Protein AF-A0A1G0LXA1-F1 (afdb_monomer_lite)

Secondary structure (DSSP, 8-state):
--HHHHHHHHHHHHHHHHHHHHHHHHHHHHHHHHHHHHHTTTTTTS-HHHHHHHHHHHHHHHHHHHHHHHHHHHHHHHHHHHHHHHHHHHHHHHHHHHHHHHHHHHHHHHTSS-HHHHHHHHHHHHHHHHHHHHHHHHHHHHHHHHHHHHHHHH----GGGG--S-----------------------PPPPPPPPPPPPPPPP-PPPPPPPP-----------------PPPPPPPPPPPPP-HHHHHHHTT------------------------------------PPPPPP----------TT----EE-TTT--EE-TT-SB-TTT--B----

Radius of gyration: 40.66 Å; chains: 1; bounding box: 94×114×104 Å

pLDDT: mean 72.81, std 23.08, range [33.56, 98.81]

Foldseek 3Di:
DDPVVVVVVVVVVLVVLLVVLVVLLVVLVVLVVVLVCLVVCVQPPHDPVVSVVVNVVSVVVNVVSLVVNVVSLVVLVVQLVVLVVQLVVLVVVLVVLVVVLVVLVVCVVVPVDDPVVSVVSNVVSVVSSVVSVVVNVVSVVSNVSSVVSNCSSPDDPDPCVPPDDDDPDDDDDDDDDDDDDDDDDDDDDDDDDDDDDDDDDDDDDDDDDDDDDDDDDDDDDDDDDDDDDDDDDDDDDDDDDDDDPVVVVVVVPPPDDDDDDDDDDDDDDDDDDDDDDDDDDDDDDDDDDDDDDDDDDDDPPPPDDDDDPQDQADPPPRDGHRPPDQADPPPRHGRDDD

Sequence (338 aa):
MSRRQREEEAGRKSRASGSNVEKMIEQRRLIEEWLAKLAAGGSEGMPPHVIERVRNDYTARLTQVTRELGEHADGVRQGLDAAHARHAALEKEQQARKDELAELRLRRQVGELDEGRFKDQQQKLRTTVEELGKDLASALRDIDRLEEILDNMDREPDPAAREDKGEKRVEPKAEKPKEPEPAKAKVEAPPPPPPPPPAPPAPPAAEQPAAPPAPAAVAPPEQPAKAPDEPKPRPAEPPAADQDELSFLRSVTSGAEKAPPKPPTGKPDAPPAAPPAEGGEKPFYVLEQMPEKPKDRPSLIQKAPAEGERTLTCGECGAKNLPTEWYCEKCGAELTNF

Structure (mmCIF, N/CA/C/O backbone):
data_AF-A0A1G0LXA1-F1
#
_entry.id   AF-A0A1G0LXA1-F1
#
loop_
_atom_site.group_PDB
_atom_site.id
_atom_site.type_symbol
_atom_site.label_atom_id
_atom_site.label_alt_id
_atom_site.label_comp_id
_atom_site.label_asym_id
_atom_site.label_entity_id
_atom_site.label_seq_id
_atom_site.pdbx_PDB_ins_code
_atom_site.Cartn_x
_atom_site.Cartn_y
_atom_site.Cartn_z
_atom_site.occupancy
_atom_site.B_iso_or_equiv
_atom_site.auth_seq_id
_atom_site.auth_comp_id
_atom_site.auth_asym_id
_atom_site.auth_atom_id
_atom_site.pdbx_PDB_model_num
ATOM 1 N N . MET A 1 1 ? 7.924 18.226 14.190 1.00 59.31 1 MET A N 1
ATOM 2 C CA . MET A 1 1 ? 6.934 17.534 13.338 1.00 59.31 1 MET A CA 1
ATOM 3 C C . MET A 1 1 ? 6.226 16.474 14.158 1.00 59.31 1 MET A C 1
ATOM 5 O O . MET A 1 1 ? 6.899 15.744 14.877 1.00 59.31 1 MET A O 1
ATOM 9 N N . SER A 1 2 ? 4.899 16.413 14.069 1.00 80.00 2 SER A N 1
ATOM 10 C CA . SER A 1 2 ? 4.081 15.353 14.671 1.00 80.00 2 SER A CA 1
ATOM 11 C C . SER A 1 2 ? 4.242 14.028 13.912 1.00 80.00 2 SER A C 1
ATOM 13 O O . SER A 1 2 ? 4.649 14.025 12.750 1.00 80.00 2 SER A O 1
ATOM 15 N N . ARG A 1 3 ? 3.890 12.902 14.546 1.00 68.81 3 ARG A N 1
ATOM 16 C CA . ARG A 1 3 ? 3.927 11.564 13.930 1.00 68.81 3 ARG A CA 1
ATOM 17 C C . ARG A 1 3 ? 3.105 11.510 12.632 1.00 68.81 3 ARG A C 1
ATOM 19 O O . ARG A 1 3 ? 3.658 11.133 11.604 1.00 68.81 3 ARG A O 1
ATOM 26 N N . ARG A 1 4 ? 1.872 12.041 12.652 1.00 69.69 4 ARG A N 1
ATOM 27 C CA . ARG A 1 4 ? 1.017 12.177 11.454 1.00 69.69 4 ARG A CA 1
ATOM 28 C C . ARG A 1 4 ? 1.687 12.955 10.318 1.00 69.69 4 ARG A C 1
ATOM 30 O O . ARG A 1 4 ? 1.605 12.534 9.178 1.00 69.69 4 ARG A O 1
ATOM 37 N N . GLN A 1 5 ? 2.411 14.039 10.618 1.00 69.50 5 GLN A N 1
ATOM 38 C CA . GLN A 1 5 ? 3.095 14.831 9.583 1.00 69.50 5 GLN A CA 1
ATOM 39 C C . GLN A 1 5 ? 4.205 14.029 8.887 1.00 69.50 5 GLN A C 1
ATOM 41 O O . GLN A 1 5 ? 4.387 14.155 7.682 1.00 69.50 5 GLN A O 1
ATOM 46 N N . ARG A 1 6 ? 4.926 13.169 9.624 1.00 72.00 6 ARG A N 1
ATOM 47 C CA . ARG A 1 6 ? 5.929 12.268 9.029 1.00 72.00 6 ARG A CA 1
ATOM 48 C C . ARG A 1 6 ? 5.282 11.187 8.161 1.00 72.00 6 ARG A C 1
ATOM 50 O O . ARG A 1 6 ? 5.808 10.882 7.097 1.00 72.00 6 ARG A O 1
ATOM 57 N N . GLU A 1 7 ? 4.151 10.638 8.599 1.00 72.06 7 GLU A N 1
ATOM 58 C CA . GLU A 1 7 ? 3.370 9.643 7.849 1.00 72.06 7 GLU A CA 1
ATOM 59 C C . GLU A 1 7 ? 2.777 10.258 6.557 1.00 72.06 7 GLU A C 1
ATOM 61 O O . GLU A 1 7 ? 2.885 9.668 5.483 1.00 72.06 7 GLU A O 1
ATOM 66 N N . GLU A 1 8 ? 2.262 11.491 6.614 1.00 75.25 8 GLU A N 1
ATOM 67 C CA . GLU A 1 8 ? 1.775 12.256 5.454 1.00 75.25 8 GLU A CA 1
ATOM 68 C C . GLU A 1 8 ? 2.895 12.620 4.461 1.00 75.25 8 GLU A C 1
ATOM 70 O O . GLU A 1 8 ? 2.726 12.462 3.248 1.00 75.25 8 GLU A O 1
ATOM 75 N N . GLU A 1 9 ? 4.057 13.075 4.945 1.00 72.88 9 GLU A N 1
ATOM 76 C CA . GLU A 1 9 ? 5.221 13.358 4.094 1.00 72.88 9 GLU A CA 1
ATOM 77 C C . GLU A 1 9 ? 5.778 12.091 3.434 1.00 72.88 9 GLU A C 1
ATOM 79 O O . GLU A 1 9 ? 6.110 12.121 2.245 1.00 72.88 9 GLU A O 1
ATOM 84 N N . ALA A 1 10 ? 5.842 10.972 4.163 1.00 70.44 10 ALA A N 1
ATOM 85 C CA . ALA A 1 10 ? 6.223 9.675 3.609 1.00 70.44 10 ALA A CA 1
ATOM 86 C C . ALA A 1 10 ? 5.233 9.226 2.519 1.00 70.44 10 ALA A C 1
ATOM 88 O O . ALA A 1 10 ? 5.652 8.889 1.412 1.00 70.44 10 ALA A O 1
ATOM 89 N N . GLY A 1 11 ? 3.924 9.331 2.773 1.00 73.62 11 GLY A N 1
ATOM 90 C CA . GLY A 1 11 ? 2.877 9.021 1.794 1.00 73.62 11 GLY A CA 1
ATOM 91 C C . GLY A 1 11 ? 2.849 9.957 0.575 1.00 73.62 11 GLY A C 1
ATOM 92 O O . GLY A 1 11 ? 2.379 9.564 -0.496 1.00 73.62 11 GLY A O 1
ATOM 93 N N . ARG A 1 12 ? 3.358 11.193 0.687 1.00 76.00 12 ARG A N 1
ATOM 94 C CA . ARG A 1 12 ? 3.571 12.088 -0.467 1.00 76.00 12 ARG A CA 1
ATOM 95 C C . ARG A 1 12 ? 4.818 11.693 -1.265 1.00 76.00 12 ARG A C 1
ATOM 97 O O . ARG A 1 12 ? 4.747 11.673 -2.491 1.00 76.00 12 ARG A O 1
ATOM 104 N N . LYS A 1 13 ? 5.929 11.362 -0.597 1.00 76.62 13 LYS A N 1
ATOM 105 C CA . LYS A 1 13 ? 7.171 10.901 -1.249 1.00 76.62 13 LYS A CA 1
ATOM 106 C C . LYS A 1 13 ? 6.961 9.578 -1.988 1.00 76.62 13 LYS A C 1
ATOM 108 O O . LYS A 1 13 ? 7.310 9.500 -3.157 1.00 76.62 13 LYS A O 1
ATOM 113 N N . SER A 1 14 ? 6.296 8.607 -1.358 1.00 76.62 14 SER A N 1
ATOM 114 C CA . SER A 1 14 ? 5.902 7.338 -1.989 1.00 76.62 14 SER A CA 1
ATOM 115 C C . SER A 1 14 ? 5.077 7.567 -3.265 1.00 76.62 14 SER A C 1
ATOM 117 O O . SER A 1 14 ? 5.447 7.085 -4.333 1.00 76.62 14 SER A O 1
ATOM 119 N N . ARG A 1 15 ? 4.036 8.414 -3.213 1.00 78.88 15 ARG A N 1
ATOM 120 C CA . ARG A 1 15 ? 3.230 8.753 -4.403 1.00 78.88 15 ARG A CA 1
ATOM 121 C C . ARG A 1 15 ? 4.021 9.439 -5.520 1.00 78.88 15 ARG A C 1
ATOM 123 O O . ARG A 1 15 ? 3.752 9.171 -6.689 1.00 78.88 15 ARG A O 1
ATOM 130 N N . ALA A 1 16 ? 4.974 10.308 -5.183 1.00 79.69 16 ALA A N 1
ATOM 131 C CA . ALA A 1 16 ? 5.856 10.923 -6.173 1.00 79.69 16 ALA A CA 1
ATOM 132 C C . ALA A 1 16 ? 6.766 9.876 -6.840 1.00 79.69 16 ALA A C 1
ATOM 134 O O . ALA A 1 16 ? 6.868 9.869 -8.067 1.00 79.69 16 ALA A O 1
ATOM 135 N N . SER A 1 17 ? 7.348 8.962 -6.055 1.00 82.31 17 SER A N 1
ATOM 136 C CA . SER A 1 17 ? 8.161 7.849 -6.558 1.00 82.31 17 SER A CA 1
ATOM 137 C C . SER A 1 17 ? 7.358 6.910 -7.461 1.00 82.31 17 SER A C 1
ATOM 139 O O 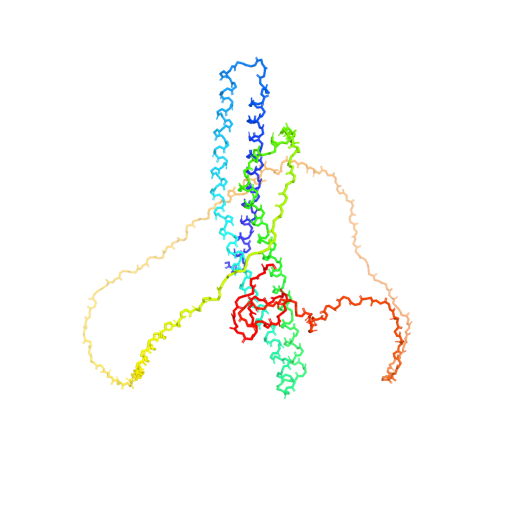. SER A 1 17 ? 7.815 6.611 -8.558 1.00 82.31 17 SER A O 1
ATOM 141 N N . GLY A 1 18 ? 6.130 6.537 -7.077 1.00 84.38 18 GLY A N 1
ATOM 142 C CA . GLY A 1 18 ? 5.220 5.759 -7.932 1.00 84.38 18 GLY A CA 1
ATOM 143 C C . GLY A 1 18 ? 4.986 6.428 -9.292 1.00 84.38 18 GLY A C 1
ATOM 144 O O . GLY A 1 18 ? 5.180 5.803 -10.327 1.00 84.38 18 GLY A O 1
ATOM 145 N N . SER A 1 19 ? 4.741 7.745 -9.312 1.00 86.75 19 SER A N 1
ATOM 146 C CA . SER A 1 19 ? 4.589 8.507 -10.566 1.00 86.75 19 SER A CA 1
ATOM 147 C C . SER A 1 19 ? 5.869 8.622 -11.415 1.00 86.75 19 SER A C 1
ATOM 149 O O . SER A 1 19 ? 5.814 9.079 -12.559 1.00 86.75 19 SER A O 1
ATOM 151 N N . ASN A 1 20 ? 7.037 8.290 -10.852 1.00 91.44 20 ASN A N 1
ATOM 152 C CA . ASN A 1 20 ? 8.298 8.189 -11.587 1.00 91.44 20 ASN A CA 1
ATOM 153 C C . ASN A 1 20 ? 8.455 6.792 -12.197 1.00 91.44 20 ASN A C 1
ATOM 155 O O . ASN A 1 20 ? 8.757 6.672 -13.380 1.00 91.44 20 ASN A O 1
ATOM 159 N N . VAL A 1 21 ? 8.156 5.756 -11.409 1.00 92.62 21 VAL A N 1
ATOM 160 C CA . VAL A 1 21 ? 8.120 4.353 -11.844 1.00 92.62 21 VAL A CA 1
ATOM 161 C C . VAL A 1 21 ? 7.140 4.160 -13.002 1.00 92.62 21 VAL A C 1
ATOM 163 O O . VAL A 1 21 ? 7.534 3.646 -14.042 1.00 92.62 21 VAL A O 1
ATOM 166 N N . GLU A 1 22 ? 5.914 4.678 -12.887 1.00 91.38 22 GLU A N 1
ATOM 167 C CA . GLU A 1 22 ? 4.893 4.666 -13.951 1.00 91.38 22 GLU A CA 1
ATOM 168 C C . GLU A 1 22 ? 5.428 5.240 -15.283 1.00 91.38 22 GLU A C 1
ATOM 170 O O . GLU A 1 22 ? 5.172 4.693 -16.356 1.00 91.38 22 GLU A O 1
ATOM 175 N N . LYS A 1 23 ? 6.237 6.311 -15.236 1.00 94.38 23 LYS A N 1
ATOM 176 C CA . LYS A 1 23 ? 6.867 6.897 -16.436 1.00 94.38 23 LYS A CA 1
ATOM 177 C C . LYS A 1 23 ? 7.997 6.032 -16.981 1.00 94.38 23 LYS A C 1
ATOM 179 O O . LYS A 1 23 ? 8.119 5.911 -18.196 1.00 94.38 23 LYS A O 1
ATOM 184 N N . MET A 1 24 ? 8.815 5.448 -16.108 1.00 94.50 24 MET A N 1
ATOM 185 C CA . MET A 1 24 ? 9.904 4.556 -16.509 1.00 94.50 24 MET A CA 1
ATOM 186 C C . MET A 1 24 ? 9.378 3.264 -17.154 1.00 94.50 24 MET A C 1
ATOM 188 O O . MET A 1 24 ? 9.974 2.794 -18.120 1.00 94.50 24 MET A O 1
ATOM 192 N N . ILE A 1 25 ? 8.234 2.739 -16.699 1.00 94.12 25 ILE A N 1
ATOM 193 C CA . ILE A 1 25 ? 7.536 1.605 -17.332 1.00 94.12 25 ILE A CA 1
ATOM 194 C C . ILE A 1 25 ? 7.115 1.966 -18.767 1.00 94.12 25 ILE A C 1
ATOM 196 O O . ILE A 1 25 ? 7.420 1.228 -19.704 1.00 94.12 25 ILE A O 1
ATOM 200 N N . GLU A 1 26 ? 6.497 3.132 -18.984 1.00 94.81 26 GLU A N 1
ATOM 201 C CA . GLU A 1 26 ? 6.135 3.571 -20.342 1.00 94.81 26 GLU A CA 1
ATOM 202 C C . GLU A 1 26 ? 7.377 3.853 -21.211 1.00 94.81 26 GLU A C 1
ATOM 204 O O . GLU A 1 26 ? 7.401 3.507 -22.392 1.00 94.81 26 GLU A O 1
ATOM 209 N N . GLN A 1 27 ? 8.452 4.412 -20.641 1.00 95.81 27 GLN A N 1
ATOM 210 C CA . GLN A 1 27 ? 9.725 4.581 -21.354 1.00 95.81 27 GLN A CA 1
ATOM 211 C C . GLN A 1 27 ? 10.333 3.239 -21.781 1.00 95.81 27 GLN A C 1
ATOM 213 O O . GLN A 1 27 ? 10.773 3.121 -22.925 1.00 95.81 27 GLN A O 1
ATOM 218 N N . ARG A 1 28 ? 10.320 2.224 -20.905 1.00 96.19 28 ARG A N 1
ATOM 219 C CA . ARG A 1 28 ? 10.725 0.848 -21.229 1.00 96.19 28 ARG A CA 1
ATOM 220 C C . ARG A 1 28 ? 9.912 0.322 -22.415 1.00 96.19 28 ARG A C 1
ATOM 222 O O . ARG A 1 28 ? 10.505 -0.051 -23.427 1.00 96.19 28 ARG A O 1
ATOM 229 N N . ARG A 1 29 ? 8.577 0.396 -22.333 1.00 95.62 29 ARG A N 1
ATOM 230 C CA . ARG A 1 29 ? 7.645 -0.064 -23.379 1.00 95.62 29 ARG A CA 1
ATOM 231 C C . ARG A 1 29 ? 7.917 0.592 -24.739 1.00 95.62 29 ARG A C 1
ATOM 233 O O . ARG A 1 29 ? 7.959 -0.093 -25.758 1.00 95.62 29 ARG A O 1
ATOM 240 N N . LEU A 1 30 ? 8.145 1.907 -24.763 1.00 97.06 30 LEU A N 1
ATOM 241 C CA . LEU A 1 30 ? 8.447 2.654 -25.991 1.00 97.06 30 LEU A CA 1
ATOM 242 C C . LEU A 1 30 ? 9.802 2.266 -26.604 1.00 97.06 30 LEU A C 1
ATOM 244 O O . LEU A 1 30 ? 9.906 2.136 -27.825 1.00 97.06 30 LEU A O 1
ATOM 248 N N . ILE A 1 31 ? 10.837 2.054 -25.783 1.00 96.50 31 ILE A N 1
ATOM 249 C CA . ILE A 1 31 ? 12.160 1.630 -26.267 1.00 96.50 31 ILE A CA 1
ATOM 250 C C . ILE A 1 31 ? 12.101 0.194 -26.814 1.00 96.50 31 ILE A C 1
ATOM 252 O O . ILE A 1 31 ? 12.652 -0.072 -27.884 1.00 96.50 31 ILE A O 1
ATOM 256 N N . GLU A 1 32 ? 11.397 -0.714 -26.133 1.00 95.62 32 GLU A N 1
ATOM 257 C CA . GLU A 1 32 ? 11.137 -2.079 -26.610 1.00 95.62 32 GLU A CA 1
ATOM 258 C C . GLU A 1 32 ? 10.373 -2.071 -27.950 1.00 95.62 32 GLU A C 1
ATOM 260 O O . GLU A 1 32 ? 10.750 -2.788 -28.881 1.00 95.62 32 GLU A O 1
ATOM 265 N N . GLU A 1 33 ? 9.372 -1.197 -28.115 1.00 95.88 33 GLU A N 1
ATOM 266 C CA . GLU A 1 33 ? 8.639 -1.023 -29.378 1.00 95.88 33 GLU A CA 1
ATOM 267 C C . GLU A 1 33 ? 9.543 -0.513 -30.520 1.00 95.88 33 GLU A C 1
ATOM 269 O O . GLU A 1 33 ? 9.465 -1.005 -31.651 1.00 95.88 33 GLU A O 1
ATOM 274 N N . TRP A 1 34 ? 10.436 0.447 -30.249 1.00 95.50 34 TRP A N 1
ATOM 275 C CA . TRP A 1 34 ? 11.404 0.937 -31.239 1.00 95.50 34 TRP A CA 1
ATOM 276 C C . TRP A 1 34 ? 12.421 -0.140 -31.636 1.00 95.50 34 TRP A C 1
ATOM 278 O O . TRP A 1 34 ? 12.703 -0.304 -32.826 1.00 95.50 34 TRP A O 1
ATOM 288 N N . LEU A 1 35 ? 12.917 -0.926 -30.678 1.00 95.44 35 LEU A N 1
ATOM 289 C CA . LEU A 1 35 ? 13.788 -2.074 -30.946 1.00 95.44 35 LEU A CA 1
ATOM 290 C C . LEU A 1 35 ? 13.071 -3.148 -31.779 1.00 95.44 35 LEU A C 1
ATOM 292 O O . LEU A 1 35 ? 13.651 -3.663 -32.738 1.00 95.44 35 LEU A O 1
ATOM 296 N N . ALA A 1 36 ? 11.801 -3.438 -31.484 1.00 94.44 36 ALA A N 1
ATOM 297 C CA . ALA A 1 36 ? 10.986 -4.370 -32.260 1.00 94.44 36 ALA A CA 1
ATOM 298 C C . ALA A 1 36 ? 10.757 -3.885 -33.704 1.00 94.44 36 ALA A C 1
ATOM 300 O O . ALA A 1 36 ? 10.861 -4.680 -34.639 1.00 94.44 36 ALA A O 1
ATOM 301 N N . LYS A 1 37 ? 10.510 -2.582 -33.909 1.00 93.44 37 LYS A N 1
ATOM 302 C CA . LYS A 1 37 ? 10.384 -1.962 -35.243 1.00 93.44 37 LYS A CA 1
ATOM 303 C C . LYS A 1 37 ? 11.678 -2.041 -36.055 1.00 93.44 37 LYS A C 1
ATOM 305 O O . LYS A 1 37 ? 11.627 -2.376 -37.238 1.00 93.44 37 LYS A O 1
ATOM 310 N N . LEU A 1 38 ? 12.830 -1.793 -35.427 1.00 92.94 38 LEU A N 1
ATOM 311 C CA . LEU A 1 38 ? 14.143 -1.956 -36.064 1.00 92.94 38 LEU A CA 1
ATOM 312 C C . LEU A 1 38 ? 14.414 -3.423 -36.439 1.00 92.94 38 LEU A C 1
ATOM 314 O O . LEU A 1 38 ? 14.914 -3.695 -37.527 1.00 92.94 38 LEU A O 1
ATOM 318 N N . ALA A 1 39 ? 14.044 -4.374 -35.576 1.00 89.12 39 ALA A N 1
ATOM 319 C CA . ALA A 1 39 ? 14.194 -5.805 -35.848 1.00 89.12 39 ALA A CA 1
ATOM 320 C C . ALA A 1 39 ? 13.250 -6.321 -36.953 1.00 89.12 39 ALA A C 1
ATOM 322 O O . ALA A 1 39 ? 13.619 -7.226 -37.696 1.00 89.12 39 ALA A O 1
ATOM 323 N N . ALA A 1 40 ? 12.055 -5.739 -37.090 1.00 91.00 40 ALA A N 1
ATOM 324 C CA . ALA A 1 40 ? 11.048 -6.120 -38.085 1.00 91.00 40 ALA A CA 1
ATOM 325 C C . ALA A 1 40 ? 11.295 -5.548 -39.500 1.00 91.00 40 ALA A C 1
ATOM 327 O O . ALA A 1 40 ? 10.415 -5.637 -40.353 1.00 91.00 40 ALA A O 1
ATOM 328 N N . GLY A 1 41 ? 12.462 -4.947 -39.759 1.00 82.50 41 GLY A N 1
ATOM 329 C CA . GLY A 1 41 ? 12.805 -4.386 -41.070 1.00 82.50 41 GLY A CA 1
ATOM 330 C C . GLY A 1 41 ? 12.370 -2.933 -41.289 1.00 82.50 41 GLY A C 1
ATOM 331 O O . GLY A 1 41 ? 12.504 -2.432 -42.401 1.00 82.50 41 GLY A O 1
ATOM 332 N N . GLY A 1 42 ? 11.938 -2.208 -40.247 1.00 77.06 42 GLY A N 1
ATOM 333 C CA . GLY A 1 42 ? 11.570 -0.780 -40.304 1.00 77.06 42 GLY A CA 1
ATOM 334 C C . GLY A 1 42 ? 12.721 0.198 -40.611 1.00 77.06 42 GLY A C 1
ATOM 335 O O . GLY A 1 42 ? 12.622 1.384 -40.310 1.00 77.06 42 GLY A O 1
ATOM 336 N N . SER A 1 43 ? 13.821 -0.300 -41.173 1.00 79.75 43 SER A N 1
ATOM 337 C CA . SER A 1 43 ? 15.043 0.418 -41.541 1.00 79.75 43 SER A CA 1
ATOM 338 C C . SER A 1 43 ? 15.510 0.083 -42.968 1.00 79.75 43 SER A C 1
ATOM 340 O O . SER A 1 43 ? 16.695 0.203 -43.286 1.00 79.75 43 SER A O 1
ATOM 342 N N . GLU A 1 44 ? 14.593 -0.389 -43.817 1.00 81.62 44 GLU A N 1
ATOM 343 C CA . GLU A 1 44 ? 14.841 -0.715 -45.222 1.00 81.62 44 GLU A CA 1
ATOM 344 C C . GLU A 1 44 ? 15.479 0.470 -45.977 1.00 81.62 44 GLU A C 1
ATOM 346 O O . GLU A 1 44 ? 15.054 1.618 -45.854 1.00 81.62 44 GLU A O 1
ATOM 351 N N . GLY A 1 45 ? 16.553 0.197 -46.725 1.00 85.06 45 GLY A N 1
ATOM 352 C CA . GLY A 1 45 ? 17.339 1.209 -47.442 1.00 85.06 45 GLY A CA 1
ATOM 353 C C . GLY A 1 45 ? 18.431 1.926 -46.629 1.00 85.06 45 GLY A C 1
ATOM 354 O O . GLY A 1 45 ? 19.234 2.646 -47.224 1.00 85.06 45 GLY A O 1
ATOM 355 N N . MET A 1 46 ? 18.526 1.726 -45.307 1.00 91.62 46 MET A N 1
ATOM 356 C CA . MET A 1 46 ? 19.552 2.372 -44.471 1.00 91.62 46 MET A CA 1
ATOM 357 C C . MET A 1 46 ? 20.839 1.520 -44.346 1.00 91.62 46 MET A C 1
ATOM 359 O O . MET A 1 46 ? 20.750 0.293 -44.278 1.00 91.62 46 MET A O 1
ATOM 363 N N . PRO A 1 47 ? 22.056 2.110 -44.275 1.00 93.94 47 PRO A N 1
ATOM 364 C CA . PRO A 1 47 ? 23.289 1.335 -44.121 1.00 93.94 47 PRO A CA 1
ATOM 365 C C . PRO A 1 47 ? 23.335 0.524 -42.809 1.00 93.94 47 PRO A C 1
ATOM 367 O O . PRO A 1 47 ? 23.019 1.071 -41.747 1.00 93.94 47 PRO A O 1
ATOM 370 N N . PRO A 1 48 ? 23.813 -0.738 -42.831 1.00 90.81 48 PRO A N 1
ATOM 371 C CA . PRO A 1 48 ? 23.711 -1.658 -41.691 1.00 90.81 48 PRO A CA 1
ATOM 372 C C . PRO A 1 48 ? 24.405 -1.139 -40.425 1.00 90.81 48 PRO A C 1
ATOM 374 O O . PRO A 1 48 ? 23.839 -1.214 -39.339 1.00 90.81 48 PRO A O 1
ATOM 377 N N . HIS A 1 49 ? 25.574 -0.509 -40.567 1.00 93.62 49 HIS A N 1
ATOM 378 C CA . HIS A 1 49 ? 26.330 0.056 -39.444 1.00 93.62 49 HIS A CA 1
ATOM 379 C C . HIS A 1 49 ? 25.616 1.227 -38.733 1.00 93.62 49 HIS A C 1
ATOM 381 O O . HIS A 1 49 ? 25.949 1.554 -37.594 1.00 93.62 49 HIS A O 1
ATOM 387 N N . VAL A 1 50 ? 24.659 1.894 -39.394 1.00 95.50 50 VAL A N 1
ATOM 388 C CA . VAL A 1 50 ? 23.838 2.946 -38.769 1.00 95.50 50 VAL A CA 1
ATOM 389 C C . VAL A 1 50 ? 22.709 2.310 -37.966 1.00 95.50 50 VAL A C 1
ATOM 391 O O . VAL A 1 50 ? 22.492 2.694 -36.819 1.00 95.50 50 VAL A O 1
ATOM 394 N N . ILE A 1 51 ? 22.046 1.300 -38.538 1.00 94.44 51 ILE A N 1
ATOM 395 C CA . ILE A 1 51 ? 20.987 0.523 -37.877 1.00 94.44 51 ILE A CA 1
ATOM 396 C C . ILE A 1 51 ? 21.535 -0.122 -36.598 1.00 94.44 51 ILE A C 1
ATOM 398 O O . ILE A 1 51 ? 20.939 0.008 -35.533 1.00 94.44 51 ILE A O 1
ATOM 402 N N . GLU A 1 52 ? 22.708 -0.752 -36.687 1.00 95.00 52 GLU A N 1
ATOM 403 C CA . GLU A 1 52 ? 23.401 -1.369 -35.555 1.00 95.00 52 GLU A CA 1
ATOM 404 C C . GLU A 1 52 ? 23.740 -0.351 -34.457 1.00 95.00 52 GLU A C 1
ATOM 406 O O . GLU A 1 52 ? 23.457 -0.589 -33.284 1.00 95.00 52 GLU A O 1
ATOM 411 N N . ARG A 1 53 ? 24.262 0.830 -34.819 1.00 96.81 53 ARG A N 1
ATOM 412 C CA . ARG A 1 53 ? 24.557 1.900 -33.852 1.00 96.81 53 ARG A CA 1
ATOM 413 C C . ARG A 1 53 ? 23.305 2.375 -33.112 1.00 96.81 53 ARG A C 1
ATOM 415 O O . ARG A 1 53 ? 23.351 2.532 -31.896 1.00 96.81 53 ARG A O 1
ATOM 422 N N . VAL A 1 54 ? 22.204 2.592 -33.831 1.00 96.75 54 VAL A N 1
ATOM 423 C CA . VAL A 1 54 ? 20.924 3.034 -33.250 1.00 96.75 54 VAL A CA 1
ATOM 424 C C . VAL A 1 54 ? 20.313 1.938 -32.370 1.00 96.75 54 VAL A C 1
ATOM 426 O O . VAL A 1 54 ? 19.856 2.220 -31.265 1.00 96.75 54 VAL A O 1
ATOM 429 N N . ARG A 1 55 ? 20.378 0.670 -32.800 1.00 95.88 55 ARG A N 1
ATOM 430 C CA . ARG A 1 55 ? 19.977 -0.485 -31.984 1.00 95.88 55 ARG A CA 1
ATOM 431 C C . ARG A 1 55 ? 20.778 -0.556 -30.682 1.00 95.88 55 ARG A C 1
ATOM 433 O O . ARG A 1 55 ? 20.184 -0.765 -29.627 1.00 95.88 55 ARG A O 1
ATOM 440 N N . ASN A 1 56 ? 22.094 -0.368 -30.742 1.00 97.56 56 ASN A N 1
ATOM 441 C CA . ASN A 1 56 ? 22.962 -0.413 -29.565 1.00 97.56 56 ASN A CA 1
ATOM 442 C C . ASN A 1 56 ? 22.671 0.742 -28.590 1.00 97.56 56 ASN A C 1
ATOM 444 O O . ASN A 1 56 ? 22.608 0.503 -27.388 1.00 97.56 56 ASN A O 1
ATOM 448 N N . ASP A 1 57 ? 22.411 1.957 -29.087 1.00 98.12 57 ASP A N 1
ATOM 449 C CA . ASP A 1 57 ? 21.974 3.101 -28.267 1.00 98.12 57 ASP A CA 1
ATOM 450 C C . ASP A 1 57 ? 20.642 2.816 -27.551 1.00 98.12 57 ASP A C 1
ATOM 452 O O . ASP A 1 57 ? 20.566 2.907 -26.326 1.00 98.12 57 ASP A O 1
ATOM 456 N N . TYR A 1 58 ? 19.608 2.368 -28.272 1.00 97.75 58 TYR A N 1
ATOM 457 C CA . TYR A 1 58 ? 18.336 1.990 -27.643 1.00 97.75 58 TYR A CA 1
ATOM 458 C C . TYR A 1 58 ? 18.474 0.815 -26.666 1.00 97.75 58 TYR A C 1
ATOM 460 O O . TYR A 1 58 ? 17.833 0.823 -25.619 1.00 97.75 58 TYR A O 1
ATOM 468 N N . THR A 1 59 ? 19.339 -0.160 -26.953 1.00 97.56 59 THR A N 1
ATOM 469 C CA . THR A 1 59 ? 19.595 -1.294 -26.049 1.00 97.56 59 THR A CA 1
ATOM 470 C C . THR A 1 59 ? 20.278 -0.823 -24.762 1.00 97.56 59 THR A C 1
ATOM 472 O O . THR A 1 59 ? 19.854 -1.209 -23.678 1.00 97.56 59 THR A O 1
ATOM 475 N N . ALA A 1 60 ? 21.265 0.076 -24.852 1.00 98.06 60 ALA A N 1
ATOM 476 C CA . ALA A 1 60 ? 21.917 0.672 -23.685 1.00 98.06 60 ALA A CA 1
ATOM 477 C C . ALA A 1 60 ? 20.938 1.495 -22.826 1.00 98.06 60 ALA A C 1
ATOM 479 O O . ALA A 1 60 ? 20.938 1.368 -21.600 1.00 98.06 60 ALA A O 1
ATOM 480 N N . ARG A 1 61 ? 20.060 2.290 -23.457 1.00 98.06 61 ARG A N 1
ATOM 481 C CA . ARG A 1 61 ? 18.996 3.032 -22.757 1.00 98.06 61 ARG A CA 1
ATOM 482 C C . ARG A 1 61 ? 17.989 2.101 -22.084 1.00 98.06 61 ARG A C 1
ATOM 484 O O . ARG A 1 61 ? 17.614 2.363 -20.947 1.00 98.06 61 ARG A O 1
ATOM 491 N N . LEU A 1 62 ? 17.585 1.013 -22.745 1.00 96.75 62 LEU A N 1
ATOM 492 C CA . LEU A 1 62 ? 16.712 -0.003 -22.151 1.00 96.75 62 LEU A CA 1
ATOM 493 C C . LEU A 1 62 ? 17.361 -0.608 -20.901 1.00 96.75 62 LEU A C 1
ATOM 495 O O . LEU A 1 62 ? 16.752 -0.605 -19.838 1.00 96.75 62 LEU A O 1
ATOM 499 N N . THR A 1 63 ? 18.625 -1.035 -20.994 1.00 96.31 63 THR A N 1
ATOM 500 C CA . THR A 1 63 ? 19.387 -1.559 -19.849 1.00 96.31 63 THR A CA 1
ATOM 501 C C . THR A 1 63 ? 19.472 -0.556 -18.696 1.00 96.31 63 THR A C 1
ATOM 503 O O . THR A 1 63 ? 19.343 -0.949 -17.536 1.00 96.31 63 THR A O 1
ATOM 506 N N . GLN A 1 64 ? 19.651 0.737 -18.988 1.00 97.12 64 GLN A N 1
ATOM 507 C CA . GLN A 1 64 ? 19.634 1.784 -17.967 1.00 97.12 64 GLN A CA 1
ATOM 508 C C . GLN A 1 64 ? 18.261 1.895 -17.283 1.00 97.12 64 GLN A C 1
ATOM 510 O O . GLN A 1 64 ? 18.204 1.830 -16.056 1.00 97.12 64 GLN A O 1
ATOM 515 N N . VAL A 1 65 ? 17.174 2.022 -18.053 1.00 96.38 65 VAL A N 1
ATOM 516 C CA . VAL A 1 65 ? 15.810 2.162 -17.511 1.00 96.38 65 VAL A CA 1
ATOM 517 C C . VAL A 1 65 ? 15.405 0.926 -16.706 1.00 96.38 65 VAL A C 1
ATOM 519 O O . VAL A 1 65 ? 14.863 1.068 -15.616 1.00 96.38 65 VAL A O 1
ATOM 522 N N . THR A 1 66 ? 15.724 -0.286 -17.169 1.00 93.62 66 THR A N 1
ATOM 523 C CA . THR A 1 66 ? 15.443 -1.528 -16.429 1.00 93.62 66 THR A CA 1
ATOM 524 C C . THR A 1 66 ? 16.212 -1.604 -15.104 1.00 93.62 66 THR A C 1
ATOM 526 O O . THR A 1 66 ? 15.655 -2.065 -14.110 1.00 93.62 66 THR A O 1
ATOM 529 N N . ARG A 1 67 ? 17.458 -1.109 -15.041 1.00 93.81 67 ARG A N 1
ATOM 530 C CA . ARG A 1 67 ? 18.210 -1.016 -13.775 1.00 93.81 67 ARG A CA 1
ATOM 531 C C . ARG A 1 67 ? 17.577 -0.008 -12.811 1.00 93.81 67 ARG A C 1
ATOM 533 O O . ARG A 1 67 ? 17.405 -0.326 -11.640 1.00 93.81 67 ARG A O 1
ATOM 540 N N . GLU A 1 68 ? 17.212 1.176 -13.298 1.00 93.88 68 GLU A N 1
ATOM 541 C CA . GLU A 1 68 ? 16.568 2.224 -12.487 1.00 93.88 68 GLU A CA 1
ATOM 542 C C . GLU A 1 68 ? 15.173 1.788 -11.994 1.00 93.88 68 GLU A C 1
ATOM 544 O O . GLU A 1 68 ? 14.812 2.044 -10.845 1.00 93.88 68 GLU A O 1
ATOM 549 N N . LEU A 1 69 ? 14.422 1.033 -12.807 1.00 93.75 69 LEU A N 1
ATOM 550 C CA . LEU A 1 69 ? 13.203 0.342 -12.376 1.00 93.75 69 LEU A CA 1
ATOM 551 C C . LEU A 1 69 ? 13.494 -0.670 -11.261 1.00 93.75 69 LEU A C 1
ATOM 553 O O . LEU A 1 69 ? 12.801 -0.649 -10.251 1.00 93.75 69 LEU A O 1
ATOM 557 N N . GLY A 1 70 ? 14.528 -1.507 -11.390 1.00 90.38 70 GLY A N 1
ATOM 558 C CA . GLY A 1 70 ? 14.925 -2.454 -10.339 1.00 90.38 70 GLY A CA 1
ATOM 559 C C . GLY A 1 70 ? 15.243 -1.772 -9.001 1.00 90.38 70 GLY A C 1
ATOM 560 O O . GLY A 1 70 ? 14.735 -2.186 -7.963 1.00 90.38 70 GLY A O 1
ATOM 561 N N . GLU A 1 71 ? 15.999 -0.670 -9.031 1.00 89.62 71 GLU A N 1
ATOM 562 C CA . GLU A 1 71 ? 16.311 0.147 -7.845 1.00 89.62 71 GLU A CA 1
ATOM 563 C C . GLU A 1 71 ? 15.049 0.751 -7.197 1.00 89.62 71 GLU A C 1
ATOM 565 O O . GLU A 1 71 ? 14.962 0.872 -5.973 1.00 89.62 71 GLU A O 1
ATOM 570 N N . HIS A 1 72 ? 14.037 1.100 -7.997 1.00 92.06 72 HIS A N 1
ATOM 571 C CA . HIS A 1 72 ? 12.745 1.544 -7.483 1.00 92.06 72 HIS A CA 1
ATOM 572 C C . HIS A 1 72 ? 11.838 0.398 -6.998 1.00 92.06 72 HIS A C 1
ATOM 574 O O . HIS A 1 72 ? 11.059 0.621 -6.068 1.00 92.06 72 HIS A O 1
ATOM 580 N N . ALA A 1 73 ? 11.940 -0.809 -7.567 1.00 91.50 73 ALA A N 1
ATOM 581 C CA . ALA A 1 73 ? 11.087 -1.956 -7.241 1.00 91.50 73 ALA A CA 1
ATOM 582 C C . ALA A 1 73 ? 11.192 -2.335 -5.762 1.00 91.50 73 ALA A C 1
ATOM 584 O O . ALA A 1 73 ? 10.179 -2.537 -5.095 1.00 91.50 73 ALA A O 1
ATOM 585 N N . ASP A 1 74 ? 12.406 -2.340 -5.212 1.00 89.88 74 ASP A N 1
ATOM 586 C CA . ASP A 1 74 ? 12.630 -2.645 -3.797 1.00 89.88 74 ASP A CA 1
ATOM 587 C C . ASP A 1 74 ? 12.026 -1.579 -2.870 1.00 89.88 74 ASP A C 1
ATOM 589 O O . ASP A 1 74 ? 11.513 -1.903 -1.798 1.00 89.88 74 ASP A O 1
ATOM 593 N N . GLY A 1 75 ? 11.995 -0.314 -3.302 1.00 90.06 75 GLY A N 1
ATOM 594 C CA . GLY A 1 75 ? 11.281 0.755 -2.601 1.00 90.06 75 GLY A CA 1
ATOM 595 C C . GLY A 1 75 ? 9.756 0.592 -2.641 1.00 90.06 75 GLY A C 1
ATOM 596 O O . GLY A 1 75 ? 9.082 0.900 -1.657 1.00 90.06 75 GLY A O 1
ATOM 597 N N . VAL A 1 76 ? 9.206 0.078 -3.747 1.00 92.06 76 VAL A N 1
ATOM 598 C CA . VAL A 1 76 ? 7.774 -0.247 -3.877 1.00 92.06 76 VAL A CA 1
ATOM 599 C C . VAL A 1 76 ? 7.415 -1.457 -3.004 1.00 92.06 76 VAL A C 1
ATOM 601 O O . VAL A 1 76 ? 6.450 -1.373 -2.246 1.00 92.06 76 VAL A O 1
ATOM 604 N N . ARG A 1 77 ? 8.232 -2.522 -3.007 1.00 93.44 77 ARG A N 1
ATOM 605 C CA . ARG A 1 77 ? 8.082 -3.710 -2.137 1.00 93.44 77 ARG A CA 1
ATOM 606 C C . ARG A 1 77 ? 8.098 -3.340 -0.650 1.00 93.44 77 ARG A C 1
ATOM 608 O O . ARG A 1 77 ? 7.176 -3.692 0.075 1.00 93.44 77 ARG A O 1
ATOM 615 N N . GLN A 1 78 ? 9.064 -2.528 -0.210 1.00 92.62 78 GLN A N 1
ATOM 616 C CA . GLN A 1 78 ? 9.096 -2.002 1.165 1.00 92.62 78 GLN A CA 1
ATOM 617 C C . GLN A 1 78 ? 7.858 -1.154 1.504 1.00 92.62 78 GLN A C 1
ATOM 619 O O . GLN A 1 78 ? 7.383 -1.162 2.642 1.00 92.62 78 GLN A O 1
ATOM 624 N N . GLY A 1 79 ? 7.324 -0.415 0.525 1.00 91.38 79 GLY A N 1
ATOM 625 C CA . GLY A 1 79 ? 6.061 0.308 0.659 1.00 91.38 79 GLY A CA 1
ATOM 626 C C . GLY A 1 79 ? 4.864 -0.623 0.861 1.00 91.38 79 GLY A C 1
ATOM 627 O O . GLY A 1 79 ? 4.020 -0.340 1.712 1.00 91.38 79 GLY A O 1
ATOM 628 N N . LEU A 1 80 ? 4.812 -1.733 0.118 1.00 95.12 80 LEU A N 1
ATOM 629 C CA . LEU A 1 80 ? 3.762 -2.750 0.198 1.00 95.12 80 LEU A CA 1
ATOM 630 C C . LEU A 1 80 ? 3.789 -3.467 1.555 1.00 95.12 80 LEU A C 1
ATOM 632 O O . LEU A 1 80 ? 2.767 -3.515 2.238 1.00 95.12 80 LEU A O 1
ATOM 636 N N . ASP A 1 81 ? 4.965 -3.903 2.015 1.00 96.56 81 ASP A N 1
ATOM 637 C CA . ASP A 1 81 ? 5.150 -4.491 3.350 1.00 96.56 81 ASP A CA 1
ATOM 638 C C . ASP A 1 81 ? 4.693 -3.534 4.466 1.00 96.56 81 ASP A C 1
ATOM 640 O O . ASP A 1 81 ? 4.005 -3.928 5.414 1.00 96.56 81 ASP A O 1
ATOM 644 N N . ALA A 1 82 ? 5.024 -2.243 4.345 1.00 93.88 82 ALA A N 1
ATOM 645 C CA . ALA A 1 82 ? 4.581 -1.219 5.286 1.00 93.88 82 ALA A CA 1
ATOM 646 C C . ALA A 1 82 ? 3.057 -0.987 5.235 1.00 93.88 82 ALA A C 1
ATOM 648 O O . ALA A 1 82 ? 2.442 -0.730 6.276 1.00 93.88 82 ALA A O 1
ATOM 649 N N . ALA A 1 83 ? 2.434 -1.099 4.058 1.00 95.38 83 ALA A N 1
ATOM 650 C CA . ALA A 1 83 ? 0.987 -0.998 3.890 1.00 95.38 83 ALA A CA 1
ATOM 651 C C . ALA A 1 83 ? 0.258 -2.219 4.487 1.00 95.38 83 ALA A C 1
ATOM 653 O O . ALA A 1 83 ? -0.700 -2.032 5.241 1.00 95.38 83 ALA A O 1
ATOM 654 N N . HIS A 1 84 ? 0.768 -3.439 4.277 1.00 98.19 84 HIS A N 1
ATOM 655 C CA . HIS A 1 84 ? 0.303 -4.665 4.941 1.00 98.19 84 HIS A CA 1
ATOM 656 C C . HIS A 1 84 ? 0.408 -4.570 6.468 1.00 98.19 84 HIS A C 1
ATOM 658 O O . HIS A 1 84 ? -0.572 -4.811 7.180 1.00 98.19 84 HIS A O 1
ATOM 664 N N . ALA A 1 85 ? 1.559 -4.139 6.992 1.00 97.50 85 ALA A N 1
ATOM 665 C CA . ALA A 1 85 ? 1.752 -3.949 8.428 1.00 97.50 85 ALA A CA 1
ATOM 666 C C . ALA A 1 85 ? 0.787 -2.897 9.012 1.00 97.50 85 ALA A C 1
ATOM 668 O O . ALA A 1 85 ? 0.238 -3.088 10.102 1.00 97.50 85 ALA A O 1
ATOM 669 N N . ARG A 1 86 ? 0.532 -1.802 8.279 1.00 96.19 86 ARG A N 1
ATOM 670 C CA . ARG A 1 86 ? -0.449 -0.775 8.660 1.00 96.19 86 ARG A CA 1
ATOM 671 C C . ARG A 1 86 ? -1.879 -1.319 8.640 1.00 96.19 86 ARG A C 1
ATOM 673 O O . ARG A 1 86 ? -2.618 -1.044 9.583 1.00 96.19 86 ARG A O 1
ATOM 680 N N . HIS A 1 87 ? -2.263 -2.085 7.618 1.00 98.12 87 HIS A N 1
ATOM 681 C CA . HIS A 1 87 ? -3.580 -2.720 7.528 1.00 98.12 87 HIS A CA 1
ATOM 682 C C . HIS A 1 87 ? -3.837 -3.629 8.739 1.00 98.12 87 HIS A C 1
ATOM 684 O O . HIS A 1 87 ? -4.795 -3.407 9.477 1.00 98.12 87 HIS A O 1
ATOM 690 N N . ALA A 1 88 ? -2.931 -4.572 9.016 1.00 98.50 88 ALA A N 1
ATOM 691 C CA . ALA A 1 88 ? -3.056 -5.497 10.144 1.00 98.50 88 ALA A CA 1
ATOM 692 C C . ALA A 1 88 ? -3.108 -4.778 11.511 1.00 98.50 88 ALA A C 1
ATOM 694 O O . ALA A 1 88 ? -3.848 -5.181 12.412 1.00 98.50 88 ALA A O 1
ATOM 695 N N . ALA A 1 89 ? -2.355 -3.683 11.676 1.00 98.00 89 ALA A N 1
ATOM 696 C CA . ALA A 1 89 ? -2.405 -2.867 12.888 1.00 98.00 89 ALA A CA 1
ATOM 697 C C . ALA A 1 89 ? -3.759 -2.150 13.061 1.00 98.00 89 ALA A C 1
ATOM 699 O O . ALA A 1 89 ? -4.321 -2.164 14.159 1.00 98.00 89 ALA A O 1
ATOM 700 N N . LEU A 1 90 ? -4.295 -1.560 11.986 1.00 98.19 90 LEU A N 1
ATOM 701 C CA . LEU A 1 90 ? -5.600 -0.892 11.988 1.00 98.19 90 LEU A CA 1
ATOM 702 C C . LEU A 1 90 ? -6.755 -1.876 12.202 1.00 98.19 90 LEU A C 1
ATOM 704 O O . LEU A 1 90 ? -7.706 -1.546 12.903 1.00 98.19 90 LEU A O 1
ATOM 708 N N . GLU A 1 91 ? -6.672 -3.085 11.645 1.00 98.62 91 GLU A N 1
ATOM 709 C CA . GLU A 1 91 ? -7.677 -4.137 11.823 1.00 98.62 91 GLU A CA 1
ATOM 710 C C . GLU A 1 91 ? -7.746 -4.576 13.289 1.00 98.62 91 GLU A C 1
ATOM 712 O O . GLU A 1 91 ? -8.824 -4.595 13.891 1.00 98.62 91 GLU A O 1
ATOM 717 N N . LYS A 1 92 ? -6.580 -4.821 13.900 1.00 98.75 92 LYS A N 1
ATOM 718 C CA . LYS A 1 92 ? -6.466 -5.140 15.325 1.00 98.75 92 LYS A CA 1
ATOM 719 C C . LYS A 1 92 ? -7.005 -4.018 16.215 1.00 98.75 92 LYS A C 1
ATOM 721 O O . LYS A 1 92 ? -7.712 -4.307 17.180 1.00 98.75 92 LYS A O 1
ATOM 726 N N . GLU A 1 93 ? -6.702 -2.752 15.912 1.00 98.56 93 GLU A N 1
ATOM 727 C CA . GLU A 1 93 ? -7.269 -1.633 16.674 1.00 98.56 93 GLU A CA 1
ATOM 728 C C . GLU A 1 93 ? -8.787 -1.529 16.471 1.00 98.56 93 GLU A C 1
ATOM 730 O O . GLU A 1 93 ? -9.522 -1.386 17.447 1.00 98.56 93 GLU A O 1
ATOM 735 N N . GLN A 1 94 ? -9.286 -1.669 15.239 1.00 98.56 94 GLN A N 1
ATOM 736 C CA . GLN A 1 94 ? -10.722 -1.621 14.965 1.00 98.56 94 GLN A CA 1
ATOM 737 C C . GLN A 1 94 ? -11.472 -2.726 15.718 1.00 98.56 94 GLN A C 1
ATOM 739 O O . GLN A 1 94 ? -12.554 -2.466 16.247 1.00 98.56 94 GLN A O 1
ATOM 744 N N . GLN A 1 95 ? -10.909 -3.935 15.801 1.00 98.69 95 GLN A N 1
ATOM 745 C CA . GLN A 1 95 ? -11.500 -5.013 16.586 1.00 98.69 95 GLN A CA 1
ATOM 746 C C . GLN A 1 95 ? -11.508 -4.681 18.083 1.00 98.69 95 GLN A C 1
ATOM 748 O O . GLN A 1 95 ? -12.573 -4.733 18.692 1.00 98.69 95 GLN A O 1
ATOM 753 N N . ALA A 1 96 ? -10.392 -4.200 18.642 1.00 98.75 96 ALA A N 1
ATOM 754 C CA . ALA A 1 96 ? -10.343 -3.766 20.039 1.00 98.75 96 ALA A CA 1
ATOM 755 C C . ALA A 1 96 ? -11.399 -2.685 20.361 1.00 98.75 96 ALA A C 1
ATOM 757 O O . ALA A 1 96 ? -12.073 -2.771 21.385 1.00 98.75 96 ALA A O 1
ATOM 758 N N . ARG A 1 97 ? -11.633 -1.714 19.463 1.00 98.56 97 ARG A N 1
ATOM 759 C CA . ARG A 1 97 ? -12.704 -0.707 19.636 1.00 98.56 97 ARG A CA 1
ATOM 760 C C . ARG A 1 97 ? -14.117 -1.291 19.540 1.00 98.56 97 ARG A C 1
ATOM 762 O O . ARG A 1 97 ? -15.024 -0.783 20.199 1.00 98.56 97 ARG A O 1
ATOM 769 N N . LYS A 1 98 ? -14.340 -2.339 18.737 1.00 98.50 98 LYS A N 1
ATOM 770 C CA . LYS A 1 98 ? -15.625 -3.069 18.706 1.00 98.50 98 LYS A CA 1
ATOM 771 C C . LYS A 1 98 ? -15.848 -3.846 20.004 1.00 98.50 98 LYS A C 1
ATOM 773 O O . LYS A 1 98 ? -16.974 -3.849 20.500 1.00 98.50 98 LYS A O 1
ATOM 778 N N . ASP A 1 99 ? -14.795 -4.442 20.556 1.00 98.81 99 ASP A N 1
ATOM 779 C CA . ASP A 1 99 ? -14.837 -5.194 21.812 1.00 98.81 99 ASP A CA 1
ATOM 780 C C . ASP A 1 99 ? -15.089 -4.256 23.006 1.00 98.81 99 ASP A C 1
ATOM 782 O O . ASP A 1 99 ? -16.019 -4.497 23.775 1.00 98.81 99 ASP A O 1
ATOM 786 N N . GLU A 1 100 ? -14.391 -3.113 23.085 1.00 98.69 100 GLU A N 1
ATOM 787 C CA . GLU A 1 100 ? -14.674 -2.023 24.044 1.00 98.69 100 GLU A CA 1
ATOM 788 C C . GLU A 1 100 ? -16.148 -1.574 23.978 1.00 98.69 100 GLU A C 1
ATOM 790 O O . GLU A 1 100 ? -16.795 -1.330 24.998 1.00 98.69 100 GLU A O 1
ATOM 795 N N . LEU A 1 101 ? -16.720 -1.491 22.771 1.00 98.50 101 LEU A N 1
ATOM 796 C CA . LEU A 1 101 ? -18.113 -1.097 22.550 1.00 98.50 101 LEU A CA 1
ATOM 797 C C . LEU A 1 101 ? -19.097 -2.209 22.971 1.00 98.50 101 LEU A C 1
ATOM 799 O O . LEU A 1 101 ? -20.171 -1.916 23.506 1.00 98.50 101 LEU A O 1
ATOM 803 N N . ALA A 1 102 ? -18.749 -3.482 22.767 1.00 98.56 102 ALA A N 1
ATOM 804 C CA . ALA A 1 102 ? -19.524 -4.622 23.253 1.00 98.56 102 ALA A CA 1
ATOM 805 C C . ALA A 1 102 ? -19.516 -4.697 24.791 1.00 98.56 102 ALA A C 1
ATOM 807 O O . ALA A 1 102 ? -20.580 -4.827 25.400 1.00 98.56 102 ALA A O 1
ATOM 808 N N . GLU A 1 103 ? -18.355 -4.512 25.419 1.00 98.69 103 GLU A N 1
ATOM 809 C CA . GLU A 1 103 ? -18.214 -4.437 26.874 1.00 98.69 103 GLU A CA 1
ATOM 810 C C . GLU A 1 103 ? -19.013 -3.258 27.454 1.00 98.69 103 GLU A C 1
ATOM 812 O O . GLU A 1 103 ? -19.770 -3.423 28.411 1.00 98.69 103 GLU A O 1
ATOM 817 N N . LEU A 1 104 ? -18.940 -2.080 26.827 1.00 98.56 104 LEU A N 1
ATOM 818 C CA . LEU A 1 104 ? -19.707 -0.901 27.230 1.00 98.56 104 LEU A CA 1
ATOM 819 C C . LEU A 1 104 ? -21.228 -1.154 27.227 1.00 98.56 104 LEU A C 1
ATOM 821 O O . LEU A 1 104 ? -21.941 -0.691 28.121 1.00 98.56 104 LEU A O 1
ATOM 825 N N . ARG A 1 105 ? -21.740 -1.903 26.237 1.00 97.94 105 ARG A N 1
ATOM 826 C CA . ARG A 1 105 ? -23.150 -2.340 26.197 1.00 97.94 105 ARG A CA 1
ATOM 827 C C . ARG A 1 105 ? -23.476 -3.288 27.347 1.00 97.94 105 ARG A C 1
ATOM 829 O O . ARG A 1 105 ? -24.516 -3.110 27.978 1.00 97.94 105 ARG A O 1
ATOM 836 N N . LEU A 1 106 ? -22.594 -4.243 27.643 1.00 98.56 106 LEU A N 1
ATOM 837 C CA . LEU A 1 106 ? -22.772 -5.180 28.751 1.00 98.56 106 LEU A CA 1
ATOM 838 C C . LEU A 1 106 ? -22.815 -4.448 30.102 1.00 98.56 106 LEU A C 1
ATOM 840 O O . LEU A 1 106 ? -23.761 -4.643 30.861 1.00 98.56 106 LEU A O 1
ATOM 844 N N . ARG A 1 107 ? -21.878 -3.530 30.371 1.00 98.31 107 ARG A N 1
ATOM 845 C CA . ARG A 1 107 ? -21.866 -2.721 31.607 1.00 98.31 107 ARG A CA 1
ATOM 846 C C . ARG A 1 107 ? -23.132 -1.870 31.769 1.00 98.31 107 ARG A C 1
ATOM 848 O O . ARG A 1 107 ? -23.670 -1.761 32.871 1.00 98.31 107 ARG A O 1
ATOM 855 N N . ARG A 1 108 ? -23.673 -1.313 30.674 1.00 98.25 108 ARG A N 1
ATOM 856 C CA . ARG A 1 108 ? -24.977 -0.617 30.692 1.00 98.25 108 ARG A CA 1
ATOM 857 C C . ARG A 1 108 ? -26.139 -1.568 31.002 1.00 98.25 108 ARG A C 1
ATOM 859 O O . ARG A 1 108 ? -27.030 -1.176 31.749 1.00 98.25 108 ARG A O 1
ATOM 866 N N . GLN A 1 109 ? -26.124 -2.793 30.474 1.00 98.00 109 GLN A N 1
ATOM 867 C CA . GLN A 1 109 ? -27.143 -3.817 30.744 1.00 98.00 109 GLN A CA 1
ATOM 868 C C . GLN A 1 109 ? -27.099 -4.332 32.194 1.00 98.00 109 GLN A C 1
ATOM 870 O O . GLN A 1 109 ? -28.152 -4.574 32.777 1.00 98.00 109 GLN A O 1
ATOM 875 N N . VAL A 1 110 ? -25.906 -4.457 32.787 1.00 98.38 110 VAL A N 1
ATOM 876 C CA . VAL A 1 110 ? -25.710 -4.791 34.214 1.00 98.38 110 VAL A CA 1
ATOM 877 C C . VAL A 1 110 ? -26.127 -3.630 35.136 1.00 98.38 110 VAL A C 1
ATOM 879 O O . VAL A 1 110 ? -26.450 -3.847 36.300 1.00 98.38 110 VAL A O 1
ATOM 882 N N . GLY A 1 111 ? -26.190 -2.401 34.610 1.00 97.44 111 GLY A N 1
ATOM 883 C CA . GLY A 1 111 ? -26.624 -1.203 35.337 1.00 97.44 111 GLY A CA 1
ATOM 884 C C . GLY A 1 111 ? -25.487 -0.369 35.937 1.00 97.44 111 GLY A C 1
ATOM 885 O O . GLY A 1 111 ? -25.759 0.584 36.661 1.00 97.44 111 GLY A O 1
ATOM 886 N N . GLU A 1 112 ? -24.227 -0.679 35.617 1.00 97.69 112 GLU A N 1
ATOM 887 C CA . GLU A 1 112 ? -23.040 0.044 36.111 1.00 97.69 112 GLU A CA 1
ATOM 888 C C . GLU A 1 112 ? -22.904 1.460 35.527 1.00 97.69 112 GLU A C 1
ATOM 890 O O . GLU A 1 112 ? -22.287 2.338 36.132 1.00 97.69 112 GLU A O 1
ATOM 895 N N . LEU A 1 113 ? -23.466 1.686 34.335 1.00 96.62 113 LEU A N 1
ATOM 896 C CA . LEU A 1 113 ? -23.473 2.977 33.646 1.00 96.62 113 LEU A CA 1
ATOM 897 C C . LEU A 1 113 ? -24.880 3.564 33.568 1.00 96.62 113 LEU A C 1
ATOM 899 O O . LEU A 1 113 ? -25.841 2.861 33.251 1.00 96.62 113 LEU A O 1
ATOM 903 N N . ASP A 1 114 ? -24.985 4.882 33.735 1.00 97.25 114 ASP A N 1
ATOM 904 C CA . ASP A 1 114 ? -26.179 5.647 33.383 1.00 97.25 114 ASP A CA 1
ATOM 905 C C . ASP A 1 114 ? -26.330 5.831 31.859 1.00 97.25 114 ASP A C 1
ATOM 907 O O . ASP A 1 114 ? -25.398 5.638 31.075 1.00 97.25 114 ASP A O 1
ATOM 911 N N . GLU A 1 115 ? -27.534 6.217 31.433 1.00 97.31 115 GLU A N 1
ATOM 912 C CA . GLU A 1 115 ? -27.893 6.367 30.017 1.00 97.31 115 GLU A CA 1
ATOM 913 C C . GLU A 1 115 ? -27.113 7.484 29.304 1.00 97.31 115 GLU A C 1
ATOM 915 O O . GLU A 1 115 ? -26.844 7.369 28.108 1.00 97.31 115 GLU A O 1
ATOM 920 N N . GLY A 1 116 ? -26.756 8.558 30.018 1.00 97.56 116 GLY A N 1
ATOM 921 C CA . GLY A 1 116 ? -26.031 9.698 29.457 1.00 97.56 116 GLY A CA 1
ATOM 922 C C . GLY A 1 116 ? -24.587 9.323 29.154 1.00 97.56 116 GLY A C 1
ATOM 923 O O . GLY A 1 116 ? -24.170 9.343 27.996 1.00 97.56 116 GLY A O 1
ATOM 924 N N . ARG A 1 117 ? -23.854 8.855 30.174 1.00 97.00 117 ARG A N 1
ATOM 925 C CA . ARG A 1 117 ? -22.471 8.375 30.013 1.00 97.00 117 ARG A CA 1
ATOM 926 C C . ARG A 1 117 ? -22.372 7.249 28.990 1.00 97.00 117 ARG A C 1
ATOM 928 O O . ARG A 1 117 ? -21.420 7.227 28.211 1.00 97.00 117 ARG A O 1
ATOM 935 N N . PHE A 1 118 ? -23.349 6.341 28.960 1.00 98.38 118 PHE A N 1
ATOM 936 C CA . PHE A 1 118 ? -23.402 5.276 27.963 1.00 98.38 118 PHE A CA 1
ATOM 937 C C . PHE A 1 118 ? -23.521 5.817 26.536 1.00 98.38 118 PHE A C 1
ATOM 939 O O . PHE A 1 118 ? -22.743 5.404 25.678 1.00 98.38 118 PHE A O 1
ATOM 946 N N . LYS A 1 119 ? -24.446 6.751 26.273 1.00 98.50 119 LYS A N 1
ATOM 947 C CA . L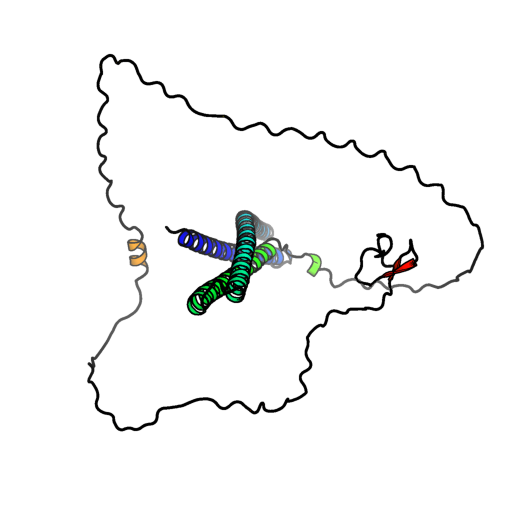YS A 1 119 ? -24.605 7.369 24.946 1.00 98.50 119 LYS A CA 1
ATOM 948 C C . LYS A 1 119 ? -23.345 8.106 24.511 1.00 98.50 119 LYS A C 1
ATOM 950 O O . LYS A 1 119 ? -22.868 7.863 23.404 1.00 98.50 119 LYS A O 1
ATOM 955 N N . ASP A 1 120 ? -22.767 8.915 25.395 1.00 98.38 120 ASP A N 1
ATOM 956 C CA . ASP A 1 120 ? -21.558 9.690 25.107 1.00 98.38 120 ASP A CA 1
ATOM 957 C C . ASP A 1 120 ? -20.361 8.791 24.765 1.00 98.38 120 ASP A C 1
ATOM 959 O O . ASP A 1 120 ? -19.636 9.049 23.802 1.00 98.38 120 ASP A O 1
ATOM 963 N N . GLN A 1 121 ? -20.136 7.726 25.543 1.00 98.25 121 GLN A N 1
ATOM 964 C CA . GLN A 1 121 ? -19.044 6.778 25.295 1.00 98.25 121 GLN A CA 1
ATOM 965 C C . GLN A 1 121 ? -19.314 5.917 24.054 1.00 98.25 121 GLN A C 1
ATOM 967 O O . GLN A 1 121 ? -18.416 5.725 23.235 1.00 98.25 121 GLN A O 1
ATOM 972 N N . GLN A 1 122 ? -20.556 5.462 23.856 1.00 98.56 122 GLN A N 1
ATOM 973 C CA . GLN A 1 122 ? -20.947 4.676 22.686 1.00 98.56 122 GLN A CA 1
ATOM 974 C C . GLN A 1 122 ? -20.783 5.478 21.393 1.00 98.56 122 GLN A C 1
ATOM 976 O O . GLN A 1 122 ? -20.318 4.924 20.398 1.00 98.56 122 GLN A O 1
ATOM 981 N N . GLN A 1 123 ? -21.164 6.758 21.385 1.00 98.62 123 GLN A N 1
ATOM 982 C CA . GLN A 1 123 ? -21.013 7.611 20.210 1.00 98.62 123 GLN A CA 1
ATOM 983 C C . GLN A 1 123 ? -19.535 7.815 19.866 1.00 98.62 123 GLN A C 1
ATOM 985 O O . GLN A 1 123 ? -19.163 7.616 18.714 1.00 98.62 123 GLN A O 1
ATOM 990 N N . LYS A 1 124 ? -18.687 8.110 20.862 1.00 98.50 124 LYS A N 1
ATOM 991 C CA . LYS A 1 124 ? -17.232 8.250 20.670 1.00 98.50 124 LYS A CA 1
ATOM 992 C C . LYS A 1 124 ? -16.614 6.983 20.071 1.00 98.50 124 LYS A C 1
ATOM 994 O O . LYS A 1 124 ? -15.968 7.068 19.033 1.00 98.50 124 LYS A O 1
ATOM 999 N N . LEU A 1 125 ? -16.878 5.813 20.663 1.00 98.38 125 LEU A N 1
ATOM 1000 C CA . LEU A 1 125 ? -16.361 4.536 20.153 1.00 98.38 125 LEU A CA 1
ATOM 1001 C C . LEU A 1 125 ? -16.874 4.216 18.741 1.00 98.38 125 LEU A C 1
ATOM 1003 O O . LEU A 1 125 ? -16.096 3.751 17.913 1.00 98.38 125 LEU A O 1
ATOM 1007 N N . ARG A 1 126 ? -18.149 4.501 18.428 1.00 98.56 126 ARG A N 1
ATOM 1008 C CA . ARG A 1 126 ? -18.678 4.351 17.058 1.00 98.56 126 ARG A CA 1
ATOM 1009 C C . ARG A 1 126 ? -17.920 5.221 16.060 1.00 98.56 126 ARG A C 1
ATOM 1011 O O . ARG A 1 126 ? -17.461 4.695 15.053 1.00 98.56 126 ARG A O 1
ATOM 1018 N N . THR A 1 127 ? -17.744 6.510 16.356 1.00 98.62 127 THR A N 1
ATOM 1019 C CA . THR A 1 127 ? -16.993 7.426 15.487 1.00 98.62 127 THR A CA 1
ATOM 1020 C C . THR A 1 127 ? -15.562 6.934 15.266 1.00 98.62 127 THR A C 1
ATOM 1022 O O . THR A 1 127 ? -15.123 6.880 14.122 1.00 98.62 127 THR A O 1
ATOM 1025 N N . THR A 1 128 ? -14.866 6.465 16.307 1.00 98.31 128 THR A N 1
ATOM 1026 C CA . THR A 1 128 ? -13.516 5.893 16.159 1.00 98.31 128 THR A CA 1
ATOM 1027 C C . THR A 1 128 ? -13.503 4.612 15.312 1.00 98.31 128 THR A C 1
ATOM 1029 O O . THR A 1 128 ? -12.623 4.456 14.471 1.00 98.31 128 THR A O 1
ATOM 1032 N N . VAL A 1 129 ? -14.481 3.708 15.455 1.00 98.44 129 VAL A N 1
ATOM 1033 C CA . VAL A 1 129 ? -14.601 2.508 14.595 1.00 98.44 129 VAL A CA 1
ATOM 1034 C C . VAL A 1 129 ? -14.852 2.885 13.127 1.00 98.44 129 VAL A C 1
ATOM 1036 O O . VAL A 1 129 ? -14.279 2.265 12.228 1.00 98.44 129 VAL A O 1
ATOM 1039 N N . GLU A 1 130 ? -15.675 3.905 12.872 1.00 98.50 130 GLU A N 1
ATOM 1040 C CA . GLU A 1 130 ? -15.945 4.435 11.528 1.00 98.50 130 GLU A CA 1
ATOM 1041 C C . GLU A 1 130 ? -14.720 5.129 10.909 1.00 98.50 130 GLU A C 1
ATOM 1043 O O . GLU A 1 130 ? -14.487 5.007 9.707 1.00 98.50 130 GLU A O 1
ATOM 1048 N N . GLU A 1 131 ? -13.926 5.848 11.706 1.00 98.19 131 GLU A N 1
ATOM 1049 C CA . GLU A 1 131 ? -12.654 6.448 11.285 1.00 98.19 131 GLU A CA 1
ATOM 1050 C C . GLU A 1 131 ? -11.616 5.372 10.941 1.00 98.19 131 GLU A C 1
ATOM 1052 O O . GLU A 1 131 ? -11.102 5.366 9.823 1.00 98.19 131 GLU A O 1
ATOM 1057 N N . LEU A 1 132 ? -11.411 4.387 11.821 1.00 97.94 132 LEU A N 1
ATOM 1058 C CA . LEU A 1 132 ? -10.535 3.237 11.562 1.00 97.94 132 LEU A CA 1
ATOM 1059 C C . LEU A 1 132 ? -10.977 2.434 10.327 1.00 97.94 132 LEU A C 1
ATOM 1061 O O . LEU A 1 132 ? -10.140 1.930 9.585 1.00 97.94 132 LEU A O 1
ATOM 1065 N N . GLY A 1 133 ? -12.285 2.351 10.054 1.00 97.81 133 GLY A N 1
ATOM 1066 C CA . GLY A 1 133 ? -12.812 1.747 8.825 1.00 97.81 133 GLY A CA 1
ATOM 1067 C C . GLY A 1 133 ? -12.432 2.507 7.547 1.00 97.81 133 GLY A C 1
ATOM 1068 O O . GLY A 1 133 ? -12.141 1.884 6.527 1.00 97.81 133 GLY A O 1
ATOM 1069 N N . LYS A 1 134 ? -12.379 3.845 7.596 1.00 98.38 134 LYS A N 1
ATOM 1070 C CA . LYS A 1 134 ? -11.905 4.678 6.474 1.00 98.38 134 LYS A CA 1
ATOM 1071 C C . LYS A 1 134 ? -10.396 4.532 6.275 1.00 98.38 134 LYS A C 1
ATOM 1073 O O . LYS A 1 134 ? -9.948 4.469 5.131 1.00 98.38 134 LYS A O 1
ATOM 1078 N N . ASP A 1 135 ? -9.637 4.437 7.366 1.00 97.19 135 ASP A N 1
ATOM 1079 C CA . ASP A 1 135 ? -8.188 4.230 7.322 1.00 97.19 135 ASP A CA 1
ATOM 1080 C C . ASP A 1 135 ? -7.827 2.838 6.777 1.00 97.19 135 ASP A C 1
ATOM 1082 O O . ASP A 1 135 ? -6.940 2.742 5.929 1.00 97.19 135 ASP A O 1
ATOM 1086 N N . LEU A 1 136 ? -8.561 1.784 7.161 1.00 97.81 136 LEU A N 1
ATOM 1087 C CA . LEU A 1 136 ? -8.452 0.440 6.571 1.00 97.81 136 LEU A CA 1
ATOM 1088 C C . LEU A 1 136 ? -8.720 0.456 5.062 1.00 97.81 136 LEU A C 1
ATOM 1090 O O . LEU A 1 136 ? -7.902 -0.022 4.282 1.00 97.81 136 LEU A O 1
ATOM 1094 N N . ALA A 1 137 ? -9.820 1.081 4.633 1.00 97.75 137 ALA A N 1
ATOM 1095 C CA . ALA A 1 137 ? -10.136 1.231 3.214 1.00 97.75 137 ALA A CA 1
ATOM 1096 C C . ALA A 1 137 ? -9.121 2.116 2.460 1.00 97.75 137 ALA A C 1
ATOM 1098 O O . ALA A 1 137 ? -9.011 2.033 1.238 1.00 97.75 137 ALA A O 1
ATOM 1099 N N . SER A 1 138 ? -8.381 2.998 3.143 1.00 96.12 138 SER A N 1
ATOM 1100 C CA . SER A 1 138 ? -7.223 3.679 2.549 1.00 96.12 138 SER A CA 1
ATOM 1101 C C . SER A 1 138 ? -6.040 2.731 2.396 1.00 96.12 138 SER A C 1
ATOM 1103 O O . SER A 1 138 ? -5.469 2.692 1.316 1.00 96.12 138 SER A O 1
ATOM 1105 N N . ALA A 1 139 ? -5.708 1.957 3.434 1.00 95.00 139 ALA A N 1
ATOM 1106 C CA . ALA A 1 139 ? -4.592 1.018 3.403 1.00 95.00 139 ALA A CA 1
ATOM 1107 C C . ALA A 1 139 ? -4.769 -0.051 2.312 1.00 95.00 139 ALA A C 1
ATOM 1109 O O . ALA A 1 139 ? -3.818 -0.305 1.588 1.00 95.00 139 ALA A O 1
ATOM 1110 N N . LEU A 1 140 ? -5.978 -0.598 2.127 1.00 97.94 140 LEU A N 1
ATOM 1111 C CA . LEU A 1 140 ? -6.274 -1.534 1.030 1.00 97.94 140 LEU A CA 1
ATOM 1112 C C . LEU A 1 140 ? -6.025 -0.911 -0.352 1.00 97.94 140 LEU A C 1
ATOM 1114 O O . LEU A 1 140 ? -5.309 -1.486 -1.153 1.00 97.94 140 LEU A O 1
ATOM 1118 N N . ARG A 1 141 ? -6.491 0.320 -0.602 1.00 97.31 141 ARG A N 1
ATOM 1119 C CA . ARG A 1 141 ? -6.211 1.012 -1.878 1.00 97.31 141 ARG A CA 1
ATOM 1120 C C . ARG A 1 141 ? -4.732 1.353 -2.080 1.00 97.31 141 ARG A C 1
ATOM 1122 O O . ARG A 1 141 ? -4.292 1.475 -3.220 1.00 97.31 141 ARG A O 1
ATOM 1129 N N . ASP A 1 142 ? -3.986 1.561 -0.995 1.00 94.31 142 ASP A N 1
ATOM 1130 C CA . ASP A 1 142 ? -2.534 1.737 -1.057 1.00 94.31 142 ASP A CA 1
ATOM 1131 C C . ASP A 1 142 ? -1.845 0.394 -1.404 1.00 94.31 142 ASP A C 1
ATOM 1133 O O . ASP A 1 142 ? -0.909 0.401 -2.197 1.00 94.31 142 ASP A O 1
ATOM 1137 N N . ILE A 1 143 ? -2.337 -0.739 -0.877 1.00 96.44 143 ILE A N 1
ATOM 1138 C CA . ILE A 1 143 ? -1.894 -2.112 -1.199 1.00 96.44 143 ILE A CA 1
ATOM 1139 C C . ILE A 1 143 ? -2.165 -2.434 -2.673 1.00 96.44 143 ILE A C 1
ATOM 1141 O O . ILE A 1 143 ? -1.204 -2.620 -3.416 1.00 96.44 143 ILE A O 1
ATOM 1145 N N . ASP A 1 144 ? -3.433 -2.384 -3.106 1.00 97.12 144 ASP A N 1
ATOM 1146 C CA . ASP A 1 144 ? -3.870 -2.709 -4.475 1.00 97.12 144 ASP A CA 1
ATOM 1147 C C . ASP A 1 144 ? -3.015 -1.968 -5.522 1.00 97.12 144 ASP A C 1
ATOM 1149 O O . ASP A 1 144 ? -2.558 -2.538 -6.511 1.00 97.12 144 ASP A O 1
ATOM 1153 N N . ARG A 1 145 ? -2.746 -0.677 -5.273 1.00 94.75 145 ARG A N 1
ATOM 1154 C CA . ARG A 1 145 ? -1.927 0.160 -6.156 1.00 94.75 145 ARG A CA 1
ATOM 1155 C C . ARG A 1 145 ? -0.459 -0.267 -6.190 1.00 94.75 145 ARG A C 1
ATOM 1157 O O . ARG A 1 145 ? 0.177 -0.169 -7.236 1.00 94.75 145 ARG A O 1
ATOM 1164 N N . LEU A 1 146 ? 0.127 -0.624 -5.049 1.00 94.44 146 LEU A N 1
ATOM 1165 C CA . LEU A 1 146 ? 1.538 -1.013 -4.991 1.00 94.44 146 LEU A CA 1
ATOM 1166 C C . LEU A 1 146 ? 1.749 -2.386 -5.643 1.00 94.44 146 LEU A C 1
ATOM 1168 O O . LEU A 1 146 ? 2.750 -2.564 -6.333 1.00 94.44 146 LEU A O 1
ATOM 1172 N N . GLU A 1 147 ? 0.787 -3.300 -5.507 1.00 96.00 147 GLU A N 1
ATOM 1173 C CA . GLU A 1 147 ? 0.754 -4.566 -6.249 1.00 96.00 147 GLU A CA 1
ATOM 1174 C C . GLU A 1 147 ? 0.606 -4.334 -7.762 1.00 96.00 147 GLU A C 1
ATOM 1176 O O . GLU A 1 147 ? 1.396 -4.876 -8.533 1.00 96.00 147 GLU A O 1
ATOM 1181 N N . GLU A 1 148 ? -0.310 -3.456 -8.197 1.00 94.81 148 GLU A N 1
ATOM 1182 C CA . GLU A 1 148 ? -0.454 -3.066 -9.611 1.00 94.81 148 GLU A CA 1
ATOM 1183 C C . GLU A 1 148 ? 0.844 -2.464 -10.178 1.00 94.81 148 GLU A C 1
ATOM 1185 O O . GLU A 1 148 ? 1.238 -2.776 -11.303 1.00 94.81 148 GLU A O 1
ATOM 1190 N N . ILE A 1 149 ? 1.545 -1.616 -9.417 1.00 93.12 149 ILE A N 1
ATOM 1191 C CA . ILE A 1 149 ? 2.838 -1.067 -9.848 1.00 93.12 149 ILE A CA 1
ATOM 1192 C C . ILE A 1 149 ? 3.866 -2.192 -10.021 1.00 93.12 149 ILE A C 1
ATOM 1194 O O . ILE A 1 149 ? 4.563 -2.196 -11.032 1.00 93.12 149 ILE A O 1
ATOM 1198 N N . LEU A 1 150 ? 3.952 -3.149 -9.089 1.00 93.50 150 LEU A N 1
ATOM 1199 C CA . LEU A 1 150 ? 4.898 -4.267 -9.190 1.00 93.50 150 LEU A CA 1
ATOM 1200 C C . LEU A 1 150 ? 4.591 -5.189 -10.377 1.00 93.50 150 LEU A C 1
ATOM 1202 O O . LEU A 1 150 ? 5.513 -5.490 -11.131 1.00 93.50 150 LEU A O 1
ATOM 1206 N N . ASP A 1 151 ? 3.326 -5.556 -10.615 1.00 92.88 151 ASP A N 1
ATOM 1207 C CA . ASP A 1 151 ? 2.938 -6.356 -11.792 1.00 92.88 151 ASP A CA 1
ATOM 1208 C C . ASP A 1 151 ? 3.346 -5.655 -13.098 1.00 92.88 151 ASP A C 1
ATOM 1210 O O . ASP A 1 151 ? 3.981 -6.254 -13.962 1.00 92.88 151 ASP A O 1
ATOM 1214 N N . ASN A 1 152 ? 3.104 -4.344 -13.211 1.00 90.88 152 ASN A N 1
ATOM 1215 C CA . ASN A 1 152 ? 3.515 -3.563 -14.382 1.00 90.88 152 ASN A CA 1
ATOM 1216 C C . ASN A 1 152 ? 5.047 -3.427 -14.547 1.00 90.88 152 ASN A C 1
ATOM 1218 O O . ASN A 1 152 ? 5.513 -3.147 -15.654 1.00 90.88 152 ASN A O 1
ATOM 1222 N N . MET A 1 153 ? 5.842 -3.604 -13.484 1.00 89.81 153 MET A N 1
ATOM 1223 C CA . MET A 1 153 ? 7.312 -3.620 -13.553 1.00 89.81 153 MET A CA 1
ATOM 1224 C C . MET A 1 153 ? 7.854 -4.997 -13.943 1.00 89.81 153 MET A C 1
ATOM 1226 O O . MET A 1 153 ? 8.738 -5.089 -14.801 1.00 89.81 153 MET A O 1
ATOM 1230 N N . ASP A 1 154 ? 7.320 -6.047 -13.317 1.00 86.25 154 ASP A N 1
ATOM 1231 C CA . ASP A 1 154 ? 7.752 -7.434 -13.493 1.00 86.25 154 ASP A CA 1
ATOM 1232 C C . ASP A 1 154 ? 7.197 -8.052 -14.797 1.00 86.25 154 ASP A C 1
ATOM 1234 O O . ASP A 1 154 ? 7.730 -9.051 -15.283 1.00 86.25 154 ASP A O 1
ATOM 1238 N N . ARG A 1 155 ? 6.194 -7.426 -15.436 1.00 82.19 155 ARG A N 1
ATOM 1239 C CA . ARG A 1 155 ? 5.669 -7.825 -16.750 1.00 82.19 155 ARG A CA 1
ATOM 1240 C C . ARG A 1 155 ? 6.744 -7.761 -17.840 1.00 82.19 155 ARG A C 1
ATOM 1242 O O . ARG A 1 155 ? 7.071 -6.702 -18.378 1.00 82.19 155 ARG A O 1
ATOM 1249 N N . GLU A 1 156 ? 7.263 -8.924 -18.216 1.00 59.09 156 GLU A N 1
ATOM 1250 C CA . GLU A 1 156 ? 8.051 -9.083 -19.436 1.00 59.09 156 GLU A CA 1
ATOM 1251 C C . GLU A 1 156 ? 7.179 -8.888 -20.694 1.00 59.09 156 GLU A C 1
ATOM 1253 O O . GLU A 1 156 ? 5.976 -9.183 -20.677 1.00 59.09 156 GLU A O 1
ATOM 1258 N N . PRO A 1 157 ? 7.758 -8.402 -21.810 1.00 53.50 157 PRO A N 1
ATOM 1259 C CA . PRO A 1 157 ? 7.070 -8.358 -23.093 1.00 53.50 157 PRO A CA 1
ATOM 1260 C C . PRO A 1 157 ? 6.850 -9.787 -23.607 1.00 53.50 157 PRO A C 1
ATOM 1262 O O . PRO A 1 157 ? 7.738 -10.385 -24.213 1.00 53.50 157 PRO A O 1
ATOM 1265 N N . ASP A 1 158 ? 5.655 -10.318 -23.345 1.00 38.12 158 ASP A N 1
ATOM 1266 C CA . ASP A 1 158 ? 5.250 -11.688 -23.663 1.00 38.12 158 ASP A CA 1
ATOM 1267 C C . ASP A 1 158 ? 5.586 -12.087 -25.122 1.00 38.12 158 ASP A C 1
ATOM 1269 O O . ASP A 1 158 ? 4.989 -11.551 -26.067 1.00 38.12 158 ASP A O 1
ATOM 1273 N N . PRO A 1 159 ? 6.518 -13.037 -25.342 1.00 43.25 159 PRO A N 1
ATOM 1274 C CA . PRO A 1 159 ? 6.837 -13.520 -26.680 1.00 43.25 159 PRO A CA 1
ATOM 1275 C C . PRO A 1 159 ? 5.732 -14.419 -27.267 1.00 43.25 159 PRO A C 1
ATOM 1277 O O . PRO A 1 159 ? 5.699 -14.603 -28.487 1.00 43.25 159 PRO A O 1
ATOM 1280 N N . ALA A 1 160 ? 4.819 -14.959 -26.448 1.00 39.81 160 ALA A N 1
ATOM 1281 C CA . ALA A 1 160 ? 3.818 -15.947 -26.861 1.00 39.81 160 ALA A CA 1
ATOM 1282 C C . ALA A 1 160 ? 2.682 -15.364 -27.719 1.00 39.81 160 ALA A C 1
ATOM 1284 O O . ALA A 1 160 ? 2.059 -16.094 -28.490 1.00 39.81 160 ALA A O 1
ATOM 1285 N N . ALA A 1 161 ? 2.478 -14.041 -27.718 1.00 42.19 161 ALA A N 1
ATOM 1286 C CA . ALA A 1 161 ? 1.540 -13.367 -28.626 1.00 42.19 161 ALA A CA 1
ATOM 1287 C C . ALA A 1 161 ? 1.923 -13.467 -30.127 1.00 42.19 161 ALA A C 1
ATOM 1289 O O . ALA A 1 161 ? 1.237 -12.902 -30.983 1.00 42.19 161 ALA A O 1
ATOM 1290 N N . ARG A 1 162 ? 3.020 -14.162 -30.469 1.00 47.06 162 ARG A N 1
ATOM 1291 C CA . ARG A 1 162 ? 3.452 -14.450 -31.847 1.00 47.06 162 ARG A CA 1
ATOM 1292 C C . ARG A 1 162 ? 3.165 -15.878 -32.330 1.00 47.06 162 ARG A C 1
ATOM 1294 O O . ARG A 1 162 ? 3.371 -16.129 -33.515 1.00 47.06 162 ARG A O 1
ATOM 1301 N N . GLU A 1 163 ? 2.643 -16.772 -31.487 1.00 46.66 163 GLU A N 1
ATOM 1302 C CA . GLU A 1 163 ? 2.325 -18.163 -31.862 1.00 46.66 163 GLU A CA 1
ATOM 1303 C C . GLU A 1 163 ? 0.818 -18.491 -31.796 1.00 46.66 163 GLU A C 1
ATOM 1305 O O . GLU A 1 163 ? 0.404 -19.484 -31.209 1.00 46.66 163 GLU A O 1
ATOM 1310 N N . ASP A 1 164 ? -0.017 -17.696 -32.480 1.00 45.06 164 ASP A N 1
ATOM 1311 C CA . ASP A 1 164 ? -1.372 -18.121 -32.885 1.00 45.06 164 ASP A CA 1
ATOM 1312 C C . ASP A 1 164 ? -1.588 -17.959 -34.400 1.00 45.06 164 ASP A C 1
ATOM 1314 O O . ASP A 1 164 ? -2.354 -17.113 -34.867 1.00 45.06 164 ASP A O 1
ATOM 1318 N N . LYS A 1 165 ? -0.853 -18.760 -35.193 1.00 47.03 165 LYS A N 1
ATOM 1319 C CA . LYS A 1 165 ? -1.254 -19.181 -36.555 1.00 47.03 165 LYS A CA 1
ATOM 1320 C C . LYS A 1 165 ? -0.354 -20.282 -37.131 1.00 47.03 165 LYS A C 1
ATOM 1322 O O . LYS A 1 165 ? 0.482 -20.056 -37.999 1.00 47.03 165 LYS A O 1
ATOM 1327 N N . GLY A 1 166 ? -0.602 -21.503 -36.675 1.00 38.09 166 GLY A N 1
ATOM 1328 C CA . GLY A 1 166 ? 0.071 -22.728 -37.111 1.00 38.09 166 GLY A CA 1
ATOM 1329 C C . GLY A 1 166 ? 0.094 -23.702 -35.932 1.00 38.09 166 GLY A C 1
ATOM 1330 O O . GLY A 1 166 ? 0.499 -23.314 -34.852 1.00 38.09 166 GLY A O 1
ATOM 1331 N N . GLU A 1 167 ? -0.375 -24.942 -36.014 1.00 44.28 167 GLU A N 1
ATOM 1332 C CA . GLU A 1 167 ? -0.772 -25.717 -37.185 1.00 44.28 167 GLU A CA 1
ATOM 1333 C C . GLU A 1 167 ? -1.851 -26.729 -36.764 1.00 44.28 167 GLU A C 1
ATOM 1335 O O . GLU A 1 167 ? -1.614 -27.571 -35.898 1.00 44.28 167 GLU A O 1
ATOM 1340 N N . LYS A 1 168 ? -3.051 -26.688 -37.371 1.00 45.16 168 LYS A N 1
ATOM 1341 C CA . LYS A 1 168 ? -4.057 -27.754 -37.187 1.00 45.16 168 LYS A CA 1
ATOM 1342 C C . LYS A 1 168 ? -3.620 -29.003 -37.954 1.00 45.16 168 LYS A C 1
ATOM 1344 O O . LYS A 1 168 ? -4.140 -29.312 -39.027 1.00 45.16 168 LYS A O 1
ATOM 1349 N N . ARG A 1 169 ? -2.648 -29.722 -37.394 1.00 39.16 169 ARG A N 1
ATOM 1350 C CA . ARG A 1 169 ? -2.191 -31.006 -37.915 1.00 39.16 169 ARG A CA 1
ATOM 1351 C C . ARG A 1 169 ? -3.222 -32.088 -37.595 1.00 39.16 169 ARG A C 1
ATOM 1353 O O . ARG A 1 169 ? -3.377 -32.512 -36.458 1.00 39.16 169 ARG A O 1
ATOM 1360 N N . VAL A 1 170 ? -3.922 -32.485 -38.653 1.00 41.22 170 VAL A N 1
ATOM 1361 C CA . VAL A 1 170 ? -4.934 -33.545 -38.755 1.00 41.22 170 VAL A CA 1
ATOM 1362 C C . VAL A 1 170 ? -4.676 -34.744 -37.828 1.00 41.22 170 VAL A C 1
ATOM 1364 O O . VAL A 1 170 ? -3.668 -35.432 -37.977 1.00 41.22 170 VAL A O 1
ATOM 1367 N N . GLU A 1 171 ? -5.642 -35.055 -36.958 1.00 43.78 171 GLU A N 1
ATOM 1368 C CA . GLU A 1 171 ? -5.759 -36.368 -36.310 1.00 43.78 171 GLU A CA 1
ATOM 1369 C C . GLU A 1 171 ? -6.276 -37.422 -37.309 1.00 43.78 171 GLU A C 1
ATOM 1371 O O . GLU A 1 171 ? -7.369 -37.255 -37.864 1.00 43.78 171 GLU A O 1
ATOM 1376 N N . PRO A 1 172 ? -5.568 -38.546 -37.522 1.00 43.25 172 PRO A N 1
ATOM 1377 C CA . PRO A 1 172 ? -6.134 -39.714 -38.172 1.00 43.25 172 PRO A CA 1
ATOM 1378 C C . PRO A 1 172 ? -6.797 -40.640 -37.142 1.00 43.25 172 PRO A C 1
ATOM 1380 O O . PRO A 1 172 ? -6.157 -41.276 -36.309 1.00 43.25 172 PRO A O 1
ATOM 1383 N N . LYS A 1 173 ? -8.115 -40.747 -37.275 1.00 44.78 173 LYS A N 1
ATOM 1384 C CA . LYS A 1 173 ? -9.007 -41.715 -36.631 1.00 44.78 173 LYS A CA 1
ATOM 1385 C C . LYS A 1 173 ? -8.524 -43.172 -36.763 1.00 44.78 173 LYS A C 1
ATOM 1387 O O . LYS A 1 173 ? -8.533 -43.725 -37.859 1.00 44.78 173 LYS A O 1
ATOM 1392 N N . ALA A 1 174 ? -8.266 -43.807 -35.623 1.00 38.25 174 ALA A N 1
ATOM 1393 C CA . ALA A 1 174 ? -8.227 -45.255 -35.396 1.00 38.25 174 ALA A CA 1
ATOM 1394 C C . ALA A 1 174 ? -8.471 -45.495 -33.890 1.00 38.25 174 ALA A C 1
ATOM 1396 O O . ALA A 1 174 ? -8.066 -44.671 -33.083 1.00 38.25 174 ALA A O 1
ATOM 1397 N N . GLU A 1 175 ? -9.043 -46.567 -33.360 1.00 40.19 175 GLU A N 1
ATOM 1398 C CA . GLU A 1 175 ? -9.968 -47.620 -33.780 1.00 40.19 175 GLU A CA 1
ATOM 1399 C C . GLU A 1 175 ? -10.198 -48.427 -32.477 1.00 40.19 175 GLU A C 1
ATOM 1401 O O . GLU A 1 175 ? -9.263 -48.621 -31.700 1.00 40.19 175 GLU A O 1
ATOM 1406 N N . LYS A 1 176 ? -11.426 -48.848 -32.159 1.00 46.12 176 LYS A N 1
ATOM 1407 C CA . LYS A 1 176 ? -11.749 -49.492 -30.866 1.00 46.12 176 LYS A CA 1
ATOM 1408 C C . LYS A 1 176 ? -11.593 -51.015 -30.959 1.00 46.12 176 LYS A C 1
ATOM 1410 O O . LYS A 1 176 ? -12.250 -51.604 -31.816 1.00 46.12 176 LYS A O 1
ATOM 1415 N N . PRO A 1 177 ? -10.905 -51.677 -30.005 1.00 42.66 177 PRO A N 1
ATOM 1416 C CA . PRO A 1 177 ? -11.345 -53.025 -29.632 1.00 42.66 177 PRO A CA 1
ATOM 1417 C C . PRO A 1 177 ? -11.302 -53.368 -28.125 1.00 42.66 177 PRO A C 1
ATOM 1419 O O . PRO A 1 177 ? -10.265 -53.325 -27.480 1.00 42.66 177 PRO A O 1
ATOM 1422 N N . LYS A 1 178 ? -12.459 -53.856 -27.655 1.00 37.03 178 LYS A N 1
ATOM 1423 C CA . LYS A 1 178 ? -12.674 -54.975 -26.708 1.00 37.03 178 LYS A CA 1
ATOM 1424 C C . LYS A 1 178 ? -12.010 -54.982 -25.314 1.00 37.03 178 LYS A C 1
ATOM 1426 O O . LYS A 1 178 ? -10.908 -55.473 -25.110 1.00 37.03 178 LYS A O 1
ATOM 1431 N N . GLU A 1 179 ? -12.854 -54.629 -24.349 1.00 45.00 179 GLU A N 1
ATOM 1432 C CA . GLU A 1 179 ? -13.119 -55.343 -23.087 1.00 45.00 179 GLU A CA 1
ATOM 1433 C C . GLU A 1 179 ? -12.871 -56.871 -23.114 1.00 45.00 179 GLU A C 1
ATOM 1435 O O . GLU A 1 179 ? -13.230 -57.547 -24.088 1.00 45.00 179 GLU A O 1
ATOM 1440 N N . PRO A 1 180 ? -12.326 -57.420 -22.012 1.00 42.72 180 PRO A N 1
ATOM 1441 C CA . PRO A 1 180 ? -12.900 -58.631 -21.420 1.00 42.72 180 PRO A CA 1
ATOM 1442 C C . PRO A 1 180 ? -13.083 -58.551 -19.888 1.00 42.72 180 PRO A C 1
ATOM 1444 O O . PRO A 1 180 ? -12.186 -58.155 -19.145 1.00 42.72 180 PRO A O 1
ATOM 1447 N N . GLU A 1 181 ? -14.244 -59.015 -19.428 1.00 45.03 181 GLU A N 1
ATOM 1448 C CA . GLU A 1 181 ? -14.598 -59.270 -18.022 1.00 45.03 181 GLU A CA 1
ATOM 1449 C C . GLU A 1 181 ? -14.175 -60.718 -17.592 1.00 45.03 181 GLU A C 1
ATOM 1451 O O . GLU A 1 181 ? -13.607 -61.455 -18.403 1.00 45.03 181 GLU A O 1
ATOM 1456 N N . PRO A 1 182 ? -14.394 -61.185 -16.343 1.00 48.28 182 PRO A N 1
ATOM 1457 C CA . PRO A 1 182 ? -13.482 -61.020 -15.206 1.00 48.28 182 PRO A CA 1
ATOM 1458 C C . PRO A 1 182 ? -12.844 -62.338 -14.701 1.00 48.28 182 PRO A C 1
ATOM 1460 O O . PRO A 1 182 ? -13.410 -63.425 -14.831 1.00 48.28 182 PRO A O 1
ATOM 1463 N N . ALA A 1 183 ? -11.705 -62.247 -13.997 1.00 40.56 183 ALA A N 1
ATOM 1464 C CA . ALA A 1 183 ? -11.034 -63.394 -13.366 1.00 40.56 183 ALA A CA 1
ATOM 1465 C C . ALA A 1 183 ? -11.013 -63.306 -11.825 1.00 40.56 183 ALA A C 1
ATOM 1467 O O . ALA A 1 183 ? -10.589 -62.308 -11.247 1.00 40.56 183 ALA A O 1
ATOM 1468 N N . LYS A 1 184 ? -11.448 -64.382 -11.151 1.00 41.00 184 LYS A N 1
ATOM 1469 C CA . LYS A 1 184 ? -11.496 -64.503 -9.681 1.00 41.00 184 LYS A CA 1
ATOM 1470 C C . LYS A 1 184 ? -10.179 -65.031 -9.097 1.00 41.00 184 LYS A C 1
ATOM 1472 O O . LYS A 1 184 ? -9.817 -66.171 -9.372 1.00 41.00 184 LYS A O 1
ATOM 1477 N N . ALA A 1 185 ? -9.564 -64.268 -8.197 1.00 41.09 185 ALA A N 1
ATOM 1478 C CA . ALA A 1 185 ? -8.595 -64.686 -7.172 1.00 41.09 185 ALA A CA 1
ATOM 1479 C C . ALA A 1 185 ? -8.292 -63.455 -6.291 1.00 41.09 185 ALA A C 1
ATOM 1481 O O . ALA A 1 185 ? -8.380 -62.342 -6.790 1.00 41.09 185 ALA A O 1
ATOM 1482 N N . LYS A 1 186 ? -7.906 -63.531 -5.016 1.00 42.28 186 LYS A N 1
ATOM 1483 C CA . LYS A 1 186 ? -7.963 -64.569 -3.969 1.00 42.28 186 LYS A CA 1
ATOM 1484 C C . LYS A 1 186 ? -7.721 -63.795 -2.660 1.00 42.28 186 LYS A C 1
ATOM 1486 O O . LYS A 1 186 ? -6.883 -62.903 -2.654 1.00 42.28 186 LYS A O 1
ATOM 1491 N N . VAL A 1 187 ? -8.446 -64.091 -1.579 1.00 47.47 187 VAL A N 1
ATOM 1492 C CA . VAL A 1 187 ? -8.261 -63.364 -0.307 1.00 47.47 187 VAL A CA 1
ATOM 1493 C C . VAL A 1 187 ? -6.876 -63.667 0.267 1.00 47.47 187 VAL A C 1
ATOM 1495 O O . VAL A 1 187 ? -6.551 -64.832 0.500 1.00 47.47 187 VAL A O 1
ATOM 1498 N N . GLU A 1 188 ? -6.097 -62.621 0.523 1.00 47.19 188 GLU A N 1
ATOM 1499 C CA . GLU A 1 188 ? -4.844 -62.665 1.275 1.00 47.19 188 GLU A CA 1
ATOM 1500 C C . GLU A 1 188 ? -4.954 -61.654 2.425 1.00 47.19 188 GLU A C 1
ATOM 1502 O O . GLU A 1 188 ? -5.443 -60.539 2.240 1.00 47.19 188 GLU A O 1
ATOM 1507 N N . ALA A 1 189 ? -4.634 -62.092 3.644 1.00 56.12 189 ALA A N 1
ATOM 1508 C CA . ALA A 1 189 ? -4.910 -61.328 4.858 1.00 56.12 189 ALA A CA 1
ATOM 1509 C C . ALA A 1 189 ? -3.820 -60.270 5.113 1.00 56.12 189 ALA A C 1
ATOM 1511 O O . ALA A 1 189 ? -2.641 -60.567 4.906 1.00 56.12 189 ALA A O 1
ATOM 1512 N N . PRO A 1 190 ? -4.172 -59.065 5.603 1.00 66.56 190 PRO A N 1
ATOM 1513 C CA . PRO A 1 190 ? -3.178 -58.058 5.953 1.00 66.56 190 PRO A CA 1
ATOM 1514 C C . PRO A 1 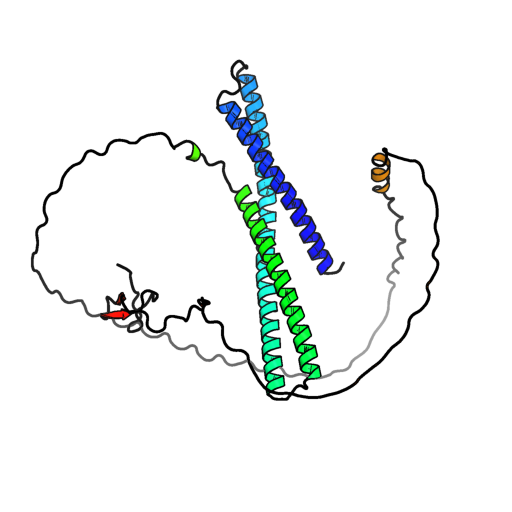190 ? -2.329 -58.505 7.160 1.00 66.56 190 PRO A C 1
ATOM 1516 O O . PRO A 1 190 ? -2.841 -59.186 8.056 1.00 66.56 190 PRO A O 1
ATOM 1519 N N . PRO A 1 191 ? -1.039 -58.123 7.218 1.00 71.62 191 PRO A N 1
ATOM 1520 C CA . PRO A 1 191 ? -0.184 -58.395 8.369 1.00 71.62 191 PRO A CA 1
ATOM 1521 C C . PRO A 1 191 ? -0.658 -57.624 9.618 1.00 71.62 191 PRO A C 1
ATOM 1523 O O . PRO A 1 191 ? -1.284 -56.569 9.491 1.00 71.62 191 PRO A O 1
ATOM 1526 N N . PRO A 1 192 ? -0.351 -58.110 10.836 1.00 73.06 192 PRO A N 1
ATOM 1527 C CA . PRO A 1 192 ? -0.691 -57.400 12.065 1.00 73.06 192 PRO A CA 1
ATOM 1528 C C . PRO A 1 192 ? 0.067 -56.062 12.166 1.00 73.06 192 PRO A C 1
ATOM 1530 O O . PRO A 1 192 ? 1.221 -55.981 11.733 1.00 73.06 192 PRO A O 1
ATOM 1533 N N . PRO A 1 193 ? -0.539 -55.019 12.764 1.00 75.56 193 PRO A N 1
ATOM 1534 C CA . PRO A 1 193 ? 0.114 -53.726 12.933 1.00 75.56 193 PRO A CA 1
ATOM 1535 C C . PRO A 1 193 ? 1.312 -53.817 13.898 1.00 75.56 193 PRO A C 1
ATOM 1537 O O . PRO A 1 193 ? 1.28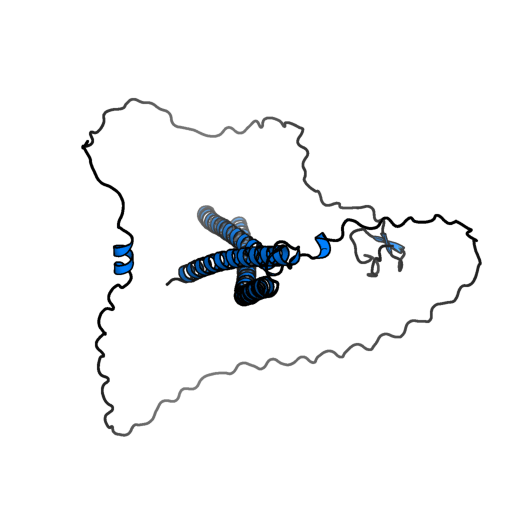3 -54.613 14.843 1.00 75.56 193 PRO A O 1
ATOM 1540 N N . PRO A 1 194 ? 2.357 -52.989 13.708 1.00 76.19 194 PRO A N 1
ATOM 1541 C CA . PRO A 1 194 ? 3.460 -52.894 14.657 1.00 76.19 194 PRO A CA 1
ATOM 1542 C C . PRO A 1 194 ? 2.981 -52.328 16.009 1.00 76.19 194 PRO A C 1
ATOM 1544 O O . PRO A 1 194 ? 2.038 -51.533 16.046 1.00 76.19 194 PRO A O 1
ATOM 1547 N N . PRO A 1 195 ? 3.624 -52.700 17.133 1.00 75.25 195 PRO A N 1
ATOM 1548 C CA . PRO A 1 195 ? 3.294 -52.140 18.439 1.00 75.25 195 PRO A CA 1
ATOM 1549 C C . PRO A 1 195 ? 3.605 -50.632 18.492 1.00 75.25 195 PRO A C 1
ATOM 1551 O O . PRO A 1 195 ? 4.561 -50.182 17.852 1.00 75.25 195 PRO A O 1
ATOM 1554 N N . PRO A 1 196 ? 2.839 -49.841 19.266 1.00 76.50 196 PRO A N 1
ATOM 1555 C CA . PRO A 1 196 ? 3.079 -48.408 19.397 1.00 76.50 196 PRO A CA 1
ATOM 1556 C C . PRO A 1 196 ? 4.433 -48.123 20.074 1.00 76.50 196 PRO A C 1
ATOM 1558 O O . PRO A 1 196 ? 4.851 -48.886 20.952 1.00 76.50 196 PRO A O 1
ATOM 1561 N N . PRO A 1 197 ? 5.115 -47.019 19.717 1.00 74.81 197 PRO A N 1
ATOM 1562 C CA . PRO A 1 197 ? 6.335 -46.605 20.399 1.00 74.81 197 PRO A CA 1
ATOM 1563 C C . PRO A 1 197 ? 6.049 -46.245 21.871 1.00 74.81 197 PRO A C 1
ATOM 1565 O O . PRO A 1 197 ? 4.960 -45.753 22.183 1.00 74.81 197 PRO A O 1
ATOM 1568 N N . PRO A 1 198 ? 7.008 -46.461 22.790 1.00 69.56 198 PRO A N 1
ATOM 1569 C CA . PRO A 1 198 ? 6.840 -46.102 24.194 1.00 69.56 198 PRO A CA 1
ATOM 1570 C C . PRO A 1 198 ? 6.679 -44.586 24.361 1.00 69.56 198 PRO A C 1
ATOM 1572 O O . PRO A 1 198 ? 7.359 -43.797 23.703 1.00 69.56 198 PRO A O 1
ATOM 1575 N N . ALA A 1 199 ? 5.784 -44.185 25.266 1.00 67.44 199 ALA A N 1
ATOM 1576 C CA . ALA A 1 199 ? 5.520 -42.780 25.557 1.00 67.44 199 ALA A CA 1
ATOM 1577 C C . ALA A 1 199 ? 6.779 -42.061 26.092 1.00 67.44 199 ALA A C 1
ATOM 1579 O O . ALA A 1 199 ? 7.530 -42.654 26.876 1.00 67.44 199 ALA A O 1
ATOM 1580 N N . PRO A 1 200 ? 7.011 -40.787 25.722 1.00 70.50 200 PRO A N 1
ATOM 1581 C CA . PRO A 1 200 ? 8.108 -40.007 26.280 1.00 70.50 200 PRO A CA 1
ATOM 1582 C C . PRO A 1 200 ? 7.898 -39.779 27.790 1.00 70.50 200 PRO A C 1
ATOM 1584 O O . PRO A 1 200 ? 6.763 -39.552 28.222 1.00 70.50 200 PRO A O 1
ATOM 1587 N N . PRO A 1 201 ? 8.964 -39.817 28.611 1.00 65.38 201 PRO A N 1
ATOM 1588 C CA . PRO A 1 201 ? 8.858 -39.537 30.038 1.00 65.38 201 PRO A CA 1
ATOM 1589 C C . PRO A 1 201 ? 8.444 -38.080 30.280 1.00 65.38 201 PRO A C 1
ATOM 1591 O O . PRO A 1 201 ? 8.902 -37.165 29.595 1.00 65.38 201 PRO A O 1
ATOM 1594 N N . ALA A 1 202 ? 7.587 -37.868 31.280 1.00 63.12 202 ALA A N 1
ATOM 1595 C CA . ALA A 1 202 ? 7.131 -36.537 31.665 1.00 63.12 202 ALA A CA 1
ATOM 1596 C C . ALA A 1 202 ? 8.307 -35.652 32.136 1.00 63.12 202 ALA A C 1
ATOM 1598 O O . ALA A 1 202 ? 9.195 -36.149 32.838 1.00 63.12 202 ALA A O 1
ATOM 1599 N N . PRO A 1 203 ? 8.321 -34.347 31.802 1.00 69.19 203 PRO A N 1
ATOM 1600 C CA . PRO A 1 203 ? 9.340 -33.436 32.304 1.00 69.19 203 PRO A CA 1
ATOM 1601 C C . PRO A 1 203 ? 9.197 -33.262 33.828 1.00 69.19 203 PRO A C 1
ATOM 1603 O O . PRO A 1 203 ? 8.077 -33.078 34.315 1.00 69.19 203 PRO A O 1
ATOM 1606 N N . PRO A 1 204 ? 10.298 -33.294 34.602 1.00 59.91 204 PRO A N 1
ATOM 1607 C CA . PRO A 1 204 ? 10.247 -32.994 36.027 1.00 59.91 204 PRO A CA 1
ATOM 1608 C C . PRO A 1 204 ? 9.866 -31.526 36.250 1.00 59.91 204 PRO A C 1
ATOM 1610 O O . PRO A 1 204 ? 10.329 -30.631 35.541 1.00 59.91 204 PRO A O 1
ATOM 1613 N N . ALA A 1 205 ? 9.027 -31.279 37.257 1.00 55.03 205 ALA A N 1
ATOM 1614 C CA . ALA A 1 205 ? 8.630 -29.934 37.649 1.00 55.03 205 ALA A CA 1
ATOM 1615 C C . ALA A 1 205 ? 9.844 -29.158 38.186 1.00 55.03 205 ALA A C 1
ATOM 1617 O O . ALA A 1 205 ? 10.354 -29.467 39.260 1.00 55.03 205 ALA A O 1
ATOM 1618 N N . ALA A 1 206 ? 10.300 -28.154 37.435 1.00 51.12 206 ALA A N 1
ATOM 1619 C CA . ALA A 1 206 ? 11.341 -27.240 37.886 1.00 51.12 206 ALA A CA 1
ATOM 1620 C C . ALA A 1 206 ? 10.755 -26.219 38.874 1.00 51.12 206 ALA A C 1
ATOM 1622 O O . ALA A 1 206 ? 9.780 -25.528 38.573 1.00 51.12 206 ALA A O 1
ATOM 1623 N N . GLU A 1 207 ? 11.355 -26.147 40.059 1.00 52.06 207 GLU A N 1
ATOM 1624 C CA . GLU A 1 207 ? 10.949 -25.263 41.151 1.00 52.06 207 GLU A CA 1
ATOM 1625 C C . GLU A 1 207 ? 11.128 -23.779 40.791 1.00 52.06 207 GLU A C 1
ATOM 1627 O O . GLU A 1 207 ? 12.070 -23.391 40.099 1.00 52.06 207 GLU A O 1
ATOM 1632 N N . GLN A 1 208 ? 10.230 -22.929 41.297 1.00 56.50 208 GLN A N 1
ATOM 1633 C CA . GLN A 1 208 ? 10.328 -21.475 41.155 1.00 56.50 208 GLN A CA 1
ATOM 1634 C C . GLN A 1 208 ? 11.398 -20.916 42.113 1.00 56.50 208 GLN A C 1
ATOM 1636 O O . GLN A 1 208 ? 11.265 -21.106 43.325 1.00 56.50 208 GLN A O 1
ATOM 1641 N N . PRO A 1 209 ? 12.415 -20.172 41.637 1.00 58.78 209 PRO A N 1
ATOM 1642 C CA . PRO A 1 209 ? 13.329 -19.457 42.522 1.00 58.78 209 PRO A CA 1
ATOM 1643 C C . PRO A 1 209 ? 12.615 -18.304 43.243 1.00 58.78 209 PRO A C 1
ATOM 1645 O O . PRO A 1 209 ? 11.935 -17.488 42.619 1.00 58.78 209 PRO A O 1
ATOM 1648 N N . ALA A 1 210 ? 12.783 -18.232 44.564 1.00 47.09 210 ALA A N 1
ATOM 1649 C CA . ALA A 1 210 ? 12.144 -17.228 45.410 1.00 47.09 210 ALA A CA 1
ATOM 1650 C C . ALA A 1 210 ? 12.715 -15.807 45.211 1.00 47.09 210 ALA A C 1
ATOM 1652 O O . ALA A 1 210 ? 13.869 -15.620 44.823 1.00 47.09 210 ALA A O 1
ATOM 1653 N N . ALA A 1 211 ? 11.898 -14.798 45.524 1.00 53.41 211 ALA A N 1
ATOM 1654 C CA . ALA A 1 211 ? 12.263 -13.387 45.418 1.00 53.41 211 ALA A CA 1
ATOM 1655 C C . ALA A 1 211 ? 13.363 -12.967 46.424 1.00 53.41 211 ALA A C 1
ATOM 1657 O O . ALA A 1 211 ? 13.367 -13.447 47.561 1.00 53.41 211 ALA A O 1
ATOM 1658 N N . PRO A 1 212 ? 14.261 -12.029 46.059 1.00 64.50 212 PRO A N 1
ATOM 1659 C CA . PRO A 1 212 ? 15.278 -11.508 46.967 1.00 64.50 212 PRO A CA 1
ATOM 1660 C C . PRO A 1 212 ? 14.698 -10.474 47.955 1.00 64.50 212 PRO A C 1
ATOM 1662 O O . PRO A 1 212 ? 13.936 -9.595 47.542 1.00 64.50 212 PRO A O 1
ATOM 1665 N N . PRO A 1 213 ? 15.085 -10.506 49.244 1.00 58.78 213 PRO A N 1
ATOM 1666 C CA . PRO A 1 213 ? 14.735 -9.467 50.205 1.00 58.78 213 PRO A CA 1
ATOM 1667 C C . PRO A 1 213 ? 15.711 -8.278 50.168 1.00 58.78 213 PRO A C 1
ATOM 1669 O O . PRO A 1 213 ? 16.921 -8.434 50.016 1.00 58.78 213 PRO A O 1
ATOM 1672 N N . ALA A 1 214 ? 15.173 -7.088 50.419 1.00 49.16 214 ALA A N 1
ATOM 1673 C CA . ALA A 1 214 ? 15.891 -5.911 50.917 1.00 49.16 214 ALA A CA 1
ATOM 1674 C C . ALA A 1 214 ? 15.343 -5.579 52.331 1.00 49.16 214 ALA A C 1
ATOM 1676 O O . ALA A 1 214 ? 14.328 -6.176 52.705 1.00 49.16 214 ALA A O 1
ATOM 1677 N N . PRO A 1 215 ? 15.891 -4.619 53.112 1.00 55.44 215 PRO A N 1
ATOM 1678 C CA . PRO A 1 215 ? 17.085 -3.787 52.903 1.00 55.44 215 PRO A CA 1
ATOM 1679 C C . PRO A 1 215 ? 18.056 -3.784 54.118 1.00 55.44 215 PRO A C 1
ATOM 1681 O O . PRO A 1 215 ? 17.756 -4.337 55.172 1.00 55.44 215 PRO A O 1
ATOM 1684 N N . ALA A 1 216 ? 19.171 -3.047 54.029 1.00 45.28 216 ALA A N 1
ATOM 1685 C CA . ALA A 1 216 ? 19.853 -2.488 55.206 1.00 45.28 216 ALA A CA 1
ATOM 1686 C C . ALA A 1 216 ? 20.582 -1.181 54.845 1.00 45.28 216 ALA A C 1
ATOM 1688 O O . ALA A 1 216 ? 21.282 -1.117 53.836 1.00 45.28 216 ALA A O 1
ATOM 1689 N N . ALA A 1 217 ? 20.408 -0.139 55.660 1.00 49.06 217 ALA A N 1
ATOM 1690 C CA . ALA A 1 217 ? 21.049 1.162 55.474 1.00 49.06 217 ALA A CA 1
ATOM 1691 C C . ALA A 1 217 ? 22.343 1.267 56.294 1.00 49.06 217 ALA A C 1
ATOM 1693 O O . ALA A 1 217 ? 22.369 0.859 57.454 1.00 49.06 217 ALA A O 1
ATOM 1694 N N . VAL A 1 218 ? 23.383 1.885 55.726 1.00 50.72 218 VAL A N 1
ATOM 1695 C CA . VAL A 1 218 ? 24.584 2.320 56.457 1.00 50.72 218 VAL A CA 1
ATOM 1696 C C . VAL A 1 218 ? 24.951 3.734 56.004 1.00 50.72 218 VAL A C 1
ATOM 1698 O O . VAL A 1 218 ? 24.975 4.025 54.810 1.00 50.72 218 VAL A O 1
ATOM 1701 N N . ALA A 1 219 ? 25.189 4.612 56.978 1.00 47.31 219 ALA A N 1
ATOM 1702 C CA . ALA A 1 219 ? 25.556 6.018 56.808 1.00 47.31 219 ALA A CA 1
ATOM 1703 C C . ALA A 1 219 ? 27.084 6.215 57.061 1.00 47.31 219 ALA A C 1
ATOM 1705 O O . ALA A 1 219 ? 27.769 5.237 57.362 1.00 47.31 219 ALA A O 1
ATOM 1706 N N . PRO A 1 220 ? 27.659 7.418 56.865 1.00 56.09 220 PRO A N 1
ATOM 1707 C CA . PRO A 1 220 ? 28.947 7.571 56.174 1.00 56.09 220 PRO A CA 1
ATOM 1708 C C . PRO A 1 220 ? 30.171 7.793 57.082 1.00 56.09 220 PRO A C 1
ATOM 1710 O O . PRO A 1 220 ? 30.018 8.146 58.251 1.00 56.09 220 PRO A O 1
ATOM 1713 N N . PRO A 1 221 ? 31.380 7.763 56.488 1.00 50.44 221 PRO A N 1
ATOM 1714 C CA . PRO A 1 221 ? 32.494 8.579 56.966 1.00 50.44 221 PRO A CA 1
ATOM 1715 C C . PRO A 1 221 ? 33.154 9.473 55.888 1.00 50.44 221 PRO A C 1
ATOM 1717 O O . PRO A 1 221 ? 33.398 9.060 54.760 1.00 50.44 221 PRO A O 1
ATOM 1720 N N . GLU A 1 222 ? 33.446 10.701 56.326 1.00 42.84 222 GLU A N 1
ATOM 1721 C CA . GLU A 1 222 ? 34.626 11.555 56.075 1.00 42.84 222 GLU A CA 1
ATOM 1722 C C . GLU A 1 222 ? 35.172 11.868 54.658 1.00 42.84 222 GLU A C 1
ATOM 1724 O O . GLU A 1 222 ? 35.485 11.021 53.829 1.00 42.84 222 GLU A O 1
ATOM 1729 N N . GLN A 1 223 ? 35.398 13.174 54.452 1.00 48.34 223 GLN A N 1
ATOM 1730 C CA . GLN A 1 223 ? 36.189 13.770 53.365 1.00 48.34 223 GLN A CA 1
ATOM 1731 C C . GLN A 1 223 ? 37.699 13.613 53.646 1.00 48.34 223 GLN A C 1
ATOM 1733 O O . GLN A 1 223 ? 38.082 13.495 54.812 1.00 48.34 223 GLN A O 1
ATOM 1738 N N . PRO A 1 224 ? 38.582 13.758 52.634 1.00 51.72 224 PRO A N 1
ATOM 1739 C CA . PRO A 1 224 ? 39.296 15.046 52.578 1.00 51.72 224 PRO A CA 1
ATOM 1740 C C . PRO A 1 224 ? 39.706 15.586 51.181 1.00 51.72 224 PRO A C 1
ATOM 1742 O O . PRO A 1 224 ? 40.131 14.858 50.296 1.00 51.72 224 PRO A O 1
ATOM 1745 N N . ALA A 1 225 ? 39.732 16.926 51.107 1.00 43.38 225 ALA A N 1
ATOM 1746 C CA . ALA A 1 225 ? 40.712 17.793 50.419 1.00 43.38 225 ALA A CA 1
ATOM 1747 C C . ALA A 1 225 ? 40.844 17.891 48.864 1.00 43.38 225 ALA A C 1
ATOM 1749 O O . ALA A 1 225 ? 41.427 17.045 48.204 1.00 43.38 225 ALA A O 1
ATOM 1750 N N . LYS A 1 226 ? 40.552 19.121 48.387 1.00 41.53 226 LYS A N 1
ATOM 1751 C CA . LYS A 1 226 ? 41.298 19.964 47.406 1.00 41.53 226 LYS A CA 1
ATOM 1752 C C . LYS A 1 226 ? 41.392 19.585 45.902 1.00 41.53 226 LYS A C 1
ATOM 1754 O O . LYS A 1 226 ? 42.232 18.796 45.499 1.00 41.53 226 LYS A O 1
ATOM 1759 N N . ALA A 1 227 ? 40.608 20.333 45.107 1.00 44.62 227 ALA A N 1
ATOM 1760 C CA . ALA A 1 227 ? 40.923 21.135 43.894 1.00 44.62 227 ALA A CA 1
ATOM 1761 C C . ALA A 1 227 ? 42.271 20.923 43.141 1.00 44.62 227 ALA A C 1
ATOM 1763 O O . ALA A 1 227 ? 43.314 20.816 43.791 1.00 44.62 227 ALA A O 1
ATOM 1764 N N . PRO A 1 228 ? 42.286 21.011 41.786 1.00 50.03 228 PRO A N 1
ATOM 1765 C CA . PRO A 1 228 ? 42.204 22.329 41.118 1.00 50.03 228 PRO A CA 1
ATOM 1766 C C . PRO A 1 228 ? 41.305 22.439 39.858 1.00 50.03 228 PRO A C 1
ATOM 1768 O O . PRO A 1 228 ? 40.857 21.442 39.307 1.00 50.03 228 PRO A O 1
ATOM 1771 N N . ASP A 1 229 ? 41.079 23.695 39.447 1.00 50.44 229 ASP A N 1
ATOM 1772 C CA . ASP A 1 229 ? 40.379 24.242 38.266 1.00 50.44 229 ASP A CA 1
ATOM 1773 C C . ASP A 1 229 ? 40.110 23.354 37.032 1.00 50.44 229 ASP A C 1
ATOM 1775 O O . ASP A 1 229 ? 41.022 22.790 36.427 1.00 50.44 229 ASP A O 1
ATOM 1779 N N . GLU A 1 230 ? 38.867 23.434 36.535 1.00 48.31 230 GLU A N 1
ATOM 1780 C CA . GLU A 1 230 ? 38.454 22.995 35.194 1.00 48.31 230 GLU A CA 1
ATOM 1781 C C . GLU A 1 230 ? 37.742 24.157 34.448 1.00 48.31 230 GLU A C 1
ATOM 1783 O O . GLU A 1 230 ? 36.932 24.871 35.054 1.00 48.31 230 GLU A O 1
ATOM 1788 N N . PRO A 1 231 ? 38.054 24.428 33.162 1.00 50.06 231 PRO A N 1
ATOM 1789 C CA . PRO A 1 231 ? 37.689 25.689 32.514 1.00 50.06 231 PRO A CA 1
ATOM 1790 C C . PRO A 1 231 ? 36.236 25.772 32.018 1.00 50.06 231 PRO A C 1
ATOM 1792 O O . PRO A 1 231 ? 35.663 24.856 31.434 1.00 50.06 231 PRO A O 1
ATOM 1795 N N . LYS A 1 232 ? 35.670 26.970 32.177 1.00 57.94 232 LYS A N 1
ATOM 1796 C CA . LYS A 1 232 ? 34.302 27.356 31.807 1.00 57.94 232 LYS A CA 1
ATOM 1797 C C . LYS A 1 232 ? 34.064 27.303 30.280 1.00 57.94 232 LYS A C 1
ATOM 1799 O O . LYS A 1 232 ? 34.766 28.011 29.554 1.00 57.94 232 LYS A O 1
ATOM 1804 N N . PRO A 1 233 ? 33.053 26.568 29.770 1.00 48.47 233 PRO A N 1
ATOM 1805 C CA . PRO A 1 233 ? 32.737 26.561 28.343 1.00 48.47 233 PRO A CA 1
ATOM 1806 C C . PRO A 1 233 ? 32.169 27.910 27.873 1.00 48.47 233 PRO A C 1
ATOM 1808 O O . PRO A 1 233 ? 31.389 28.574 28.560 1.00 48.47 233 PRO A O 1
ATOM 1811 N N . ARG A 1 234 ? 32.591 28.310 26.673 1.00 52.69 234 ARG A N 1
ATOM 1812 C CA . ARG A 1 234 ? 32.263 29.580 26.010 1.00 52.69 234 ARG A CA 1
ATOM 1813 C C . ARG A 1 234 ? 30.889 29.476 25.324 1.00 52.69 234 ARG A C 1
ATOM 1815 O O . ARG A 1 234 ? 30.677 28.495 24.614 1.00 52.69 234 ARG A O 1
ATOM 1822 N N . PRO A 1 235 ? 29.972 30.454 25.461 1.00 50.66 235 PRO A N 1
ATOM 1823 C CA . PRO A 1 235 ? 28.765 30.493 24.637 1.00 50.66 235 PRO A CA 1
ATOM 1824 C C . PRO A 1 235 ? 29.145 30.690 23.165 1.00 50.66 235 PRO A C 1
ATOM 1826 O O . PRO A 1 235 ? 29.930 31.586 22.852 1.00 50.66 235 PRO A O 1
ATOM 1829 N N . ALA A 1 236 ? 28.602 29.859 22.276 1.00 44.62 236 ALA A N 1
ATOM 1830 C CA . ALA A 1 236 ? 28.724 30.048 20.835 1.00 44.62 236 ALA A CA 1
ATOM 1831 C C . ALA A 1 236 ? 27.611 30.980 20.333 1.00 44.62 236 ALA A C 1
ATOM 1833 O O . ALA A 1 236 ? 26.443 30.808 20.685 1.00 44.62 236 ALA A O 1
ATOM 1834 N N . GLU A 1 237 ? 27.982 31.957 19.511 1.00 54.81 237 GLU A N 1
ATOM 1835 C CA . GLU A 1 237 ? 27.043 32.803 18.772 1.00 54.81 237 GLU A CA 1
ATOM 1836 C C . GLU A 1 237 ? 26.375 31.998 17.639 1.00 54.81 237 GLU A C 1
ATOM 1838 O O . GLU A 1 237 ? 27.006 31.096 17.077 1.00 54.81 237 GLU A O 1
ATOM 1843 N N . PRO A 1 238 ? 25.114 32.295 17.274 1.00 57.50 238 PRO A N 1
ATOM 1844 C CA . PRO A 1 238 ? 24.469 31.661 16.130 1.00 57.50 238 PRO A CA 1
ATOM 1845 C C . PRO A 1 238 ? 25.042 32.209 14.806 1.00 57.50 238 PRO A C 1
ATOM 1847 O O . PRO A 1 238 ? 25.157 33.429 14.661 1.00 57.50 238 PRO A O 1
ATOM 1850 N N . PRO A 1 239 ? 25.369 31.355 13.817 1.00 48.97 239 PRO A N 1
ATOM 1851 C CA . PRO A 1 239 ? 25.721 31.820 12.480 1.00 48.97 239 PRO A CA 1
ATOM 1852 C C . PRO A 1 239 ? 24.516 32.452 11.765 1.00 48.97 239 PRO A C 1
ATOM 1854 O O . PRO A 1 239 ? 23.356 32.193 12.093 1.00 48.97 239 PRO A O 1
ATOM 1857 N N . ALA A 1 240 ? 24.824 33.323 10.804 1.00 43.28 240 ALA A N 1
ATOM 1858 C CA . ALA A 1 240 ? 23.865 34.176 10.113 1.00 43.28 240 ALA A CA 1
ATOM 1859 C C . ALA A 1 240 ? 22.889 33.408 9.202 1.00 43.28 240 ALA A C 1
ATOM 1861 O O . ALA A 1 240 ? 23.111 32.257 8.841 1.00 43.28 240 ALA A O 1
ATOM 1862 N N . ALA A 1 241 ? 21.810 34.092 8.817 1.00 47.06 241 ALA A N 1
ATOM 1863 C CA . ALA A 1 241 ? 20.781 33.563 7.933 1.00 47.06 241 ALA A CA 1
ATOM 1864 C C . ALA A 1 241 ? 21.320 33.243 6.528 1.00 47.06 241 ALA A C 1
ATOM 1866 O O . ALA A 1 241 ? 21.761 34.149 5.814 1.00 47.06 241 ALA A O 1
ATOM 1867 N N . ASP A 1 242 ? 21.176 31.984 6.112 1.00 45.31 242 ASP A N 1
ATOM 1868 C CA . ASP A 1 242 ? 21.201 31.614 4.699 1.00 45.31 242 ASP A CA 1
ATOM 1869 C C . ASP A 1 242 ? 20.045 32.309 3.971 1.00 45.31 242 ASP A C 1
ATOM 1871 O O . ASP A 1 242 ? 18.891 32.286 4.414 1.00 45.31 242 ASP A O 1
ATOM 1875 N N . GLN A 1 243 ? 20.373 32.977 2.866 1.00 46.84 243 GLN A N 1
ATOM 1876 C CA . GLN A 1 243 ? 19.406 33.732 2.078 1.00 46.84 243 GLN A CA 1
ATOM 1877 C C . GLN A 1 243 ? 18.634 32.821 1.116 1.00 46.84 243 GLN A C 1
ATOM 1879 O O . GLN A 1 243 ? 19.111 31.786 0.658 1.00 46.84 243 GLN A O 1
ATOM 1884 N N . ASP A 1 244 ? 17.400 33.229 0.836 1.00 56.88 244 ASP A N 1
ATOM 1885 C CA . ASP A 1 244 ? 16.372 32.444 0.156 1.00 56.88 244 ASP A CA 1
ATOM 1886 C C . ASP A 1 244 ? 16.628 32.271 -1.357 1.00 56.88 244 ASP A C 1
ATOM 1888 O O . ASP A 1 244 ? 16.069 32.999 -2.184 1.00 56.88 244 ASP A O 1
ATOM 1892 N N . GLU A 1 245 ? 17.413 31.256 -1.737 1.00 60.94 245 GLU A N 1
ATOM 1893 C CA . GLU A 1 245 ? 17.631 30.875 -3.146 1.00 60.94 245 GLU A CA 1
ATOM 1894 C C . GLU A 1 245 ? 16.344 30.421 -3.878 1.00 60.94 245 GLU A C 1
ATOM 1896 O O . GLU A 1 245 ? 16.322 30.324 -5.108 1.00 60.94 245 GLU A O 1
ATOM 1901 N N . LEU A 1 246 ? 15.226 30.200 -3.169 1.00 56.59 246 LEU A N 1
ATOM 1902 C CA . LEU A 1 246 ? 13.938 29.838 -3.776 1.00 56.59 246 LEU A CA 1
ATOM 1903 C C . LEU A 1 246 ? 13.105 31.059 -4.206 1.00 56.59 246 LEU A C 1
ATOM 1905 O O . LEU A 1 246 ? 12.210 30.918 -5.048 1.00 56.59 246 LEU A O 1
ATOM 1909 N N . SER A 1 247 ? 13.416 32.265 -3.720 1.00 64.44 247 SER A N 1
ATOM 1910 C CA . SER A 1 247 ? 12.810 33.502 -4.240 1.00 64.44 247 SER A CA 1
ATOM 1911 C C . SER A 1 247 ? 13.328 33.874 -5.637 1.00 64.44 247 SER A C 1
ATOM 1913 O O . SER A 1 247 ? 12.561 34.395 -6.452 1.00 64.44 247 SER A O 1
ATOM 1915 N N . PHE A 1 248 ? 14.572 33.512 -5.978 1.00 58.41 248 PHE A N 1
ATOM 1916 C CA . PHE A 1 248 ? 15.134 33.724 -7.318 1.00 58.41 248 PHE A CA 1
ATOM 1917 C C . PHE A 1 248 ? 14.357 32.950 -8.399 1.00 58.41 248 PHE A C 1
ATOM 1919 O O . PHE A 1 248 ? 13.943 33.528 -9.407 1.00 58.41 248 PHE A O 1
ATOM 1926 N N . LEU A 1 249 ? 14.050 31.670 -8.158 1.00 59.44 249 LEU A N 1
ATOM 1927 C CA . LEU A 1 249 ? 13.318 30.820 -9.112 1.00 59.44 249 LEU A CA 1
ATOM 1928 C C . LEU A 1 249 ? 11.853 31.249 -9.337 1.00 59.44 249 LEU A C 1
ATOM 1930 O O . LEU A 1 249 ? 11.285 30.974 -10.397 1.00 59.44 249 LEU A O 1
ATOM 1934 N N . ARG A 1 250 ? 11.246 31.983 -8.393 1.00 61.62 250 ARG A N 1
ATOM 1935 C CA . ARG A 1 250 ? 9.929 32.624 -8.591 1.00 61.62 250 ARG A CA 1
ATOM 1936 C C . ARG A 1 250 ? 9.987 33.890 -9.447 1.00 61.62 250 ARG A C 1
ATOM 1938 O O . ARG A 1 250 ? 8.987 34.230 -10.080 1.00 61.62 250 ARG A O 1
ATOM 1945 N N . SER A 1 251 ? 11.132 34.566 -9.502 1.00 53.81 251 SER A N 1
ATOM 1946 C CA . SER A 1 251 ? 11.303 35.808 -10.267 1.00 53.81 251 SER A CA 1
ATOM 1947 C C . SER A 1 251 ? 11.425 35.561 -11.780 1.00 53.81 251 SER A C 1
ATOM 1949 O O . SER A 1 251 ? 10.934 36.350 -12.582 1.00 53.81 251 SER A O 1
ATOM 1951 N N . VAL A 1 252 ? 12.006 34.426 -12.190 1.00 55.69 252 VAL A N 1
ATOM 1952 C CA . VAL A 1 252 ? 12.285 34.114 -13.611 1.00 55.69 252 VAL A CA 1
ATOM 1953 C C . VAL A 1 252 ? 11.081 33.498 -14.351 1.00 55.69 252 VAL A C 1
ATOM 1955 O O . VAL A 1 252 ? 11.044 33.49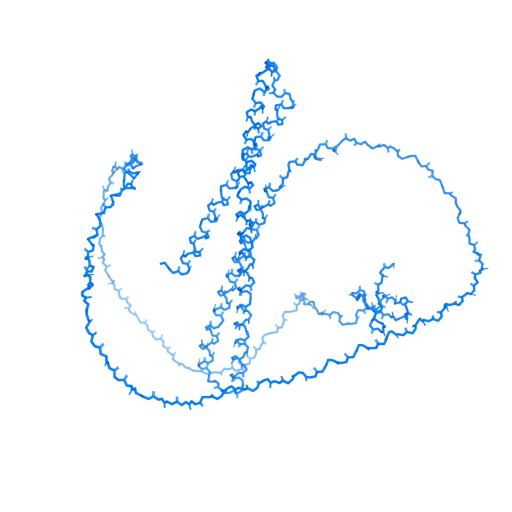5 -15.577 1.00 55.69 252 VAL A O 1
ATOM 1958 N N . THR A 1 253 ? 10.064 33.007 -13.634 1.00 46.62 253 THR A N 1
ATOM 1959 C CA . THR A 1 253 ? 8.882 32.340 -14.225 1.00 46.62 253 THR A CA 1
ATOM 1960 C C . THR A 1 253 ? 7.588 33.161 -14.161 1.00 46.62 253 THR A C 1
ATOM 1962 O O . THR A 1 253 ? 6.617 32.828 -14.837 1.00 46.62 253 THR A O 1
ATOM 1965 N N . SER A 1 254 ? 7.572 34.280 -13.429 1.00 47.00 254 SER A N 1
ATOM 1966 C CA . SER A 1 254 ? 6.394 35.154 -13.253 1.00 47.00 254 SER A CA 1
ATOM 1967 C C . SER A 1 254 ? 6.312 36.265 -14.318 1.00 47.00 254 SER A C 1
ATOM 1969 O O . SER A 1 254 ? 6.032 37.421 -14.008 1.00 47.00 254 SER A O 1
ATOM 1971 N N . GLY A 1 255 ? 6.625 35.924 -15.573 1.00 40.16 255 GLY A N 1
ATOM 1972 C CA . GLY A 1 255 ? 6.954 36.872 -16.647 1.00 40.16 255 GLY A CA 1
ATOM 1973 C C . GLY A 1 255 ? 5.987 36.924 -17.834 1.00 40.16 255 GLY A C 1
ATOM 1974 O O . GLY A 1 255 ? 6.421 37.288 -18.925 1.00 40.16 255 GLY A O 1
ATOM 1975 N N . ALA A 1 256 ? 4.710 36.558 -17.673 1.00 43.06 256 ALA A N 1
ATOM 1976 C CA . ALA A 1 256 ? 3.701 36.726 -18.724 1.00 43.06 256 ALA A CA 1
ATOM 1977 C C . ALA A 1 256 ? 2.267 36.897 -18.179 1.00 43.06 256 ALA A C 1
ATOM 1979 O O . ALA A 1 256 ? 1.870 36.245 -17.221 1.00 43.06 256 ALA A O 1
ATOM 1980 N N . GLU A 1 257 ? 1.498 37.731 -18.890 1.00 37.88 257 GLU A N 1
ATOM 1981 C CA . GLU A 1 257 ? 0.037 37.932 -18.833 1.00 37.88 257 GLU A CA 1
ATOM 1982 C C . GLU A 1 257 ? -0.618 38.798 -17.720 1.00 37.88 257 GLU A C 1
ATOM 1984 O O . GLU A 1 257 ? -0.966 38.347 -16.634 1.00 37.88 257 GLU A O 1
ATOM 1989 N N . LYS A 1 258 ? -1.013 40.002 -18.181 1.00 39.41 258 LYS A N 1
ATOM 1990 C CA . LYS A 1 258 ? -2.315 40.697 -17.994 1.00 39.41 258 LYS A CA 1
ATOM 1991 C C . LYS A 1 258 ? -2.547 41.691 -16.840 1.00 39.41 258 LYS A C 1
ATOM 1993 O O . LYS A 1 258 ? -2.821 41.347 -15.697 1.00 39.41 258 LYS A O 1
ATOM 1998 N N . ALA A 1 259 ? -2.726 42.941 -17.274 1.00 36.88 259 ALA A N 1
ATOM 1999 C CA . ALA A 1 259 ? -3.743 43.910 -16.838 1.00 36.88 259 ALA A CA 1
ATOM 2000 C C . ALA A 1 259 ? -4.066 44.827 -18.054 1.00 36.88 259 ALA A C 1
ATOM 2002 O O . ALA A 1 259 ? -3.296 44.763 -19.019 1.00 36.88 259 ALA A O 1
ATOM 2003 N N . PRO A 1 260 ? -5.105 45.700 -18.071 1.00 54.84 260 PRO A N 1
ATOM 2004 C CA . PRO A 1 260 ? -6.136 46.019 -17.059 1.00 54.84 260 PRO A CA 1
ATOM 2005 C C . PRO A 1 260 ? -7.577 45.963 -17.692 1.00 54.84 260 PRO A C 1
ATOM 2007 O O . PRO A 1 260 ? -7.707 45.309 -18.726 1.00 54.84 260 PRO A O 1
ATOM 2010 N N . PRO A 1 261 ? -8.661 46.634 -17.203 1.00 49.19 261 PRO A N 1
ATOM 2011 C CA . PRO A 1 261 ? -8.898 47.335 -15.928 1.00 49.19 261 PRO A CA 1
ATOM 2012 C C . PRO A 1 261 ? -10.204 46.945 -15.161 1.00 49.19 261 PRO A C 1
ATOM 2014 O O . PRO A 1 261 ? -11.102 46.285 -15.672 1.00 49.19 261 PRO A O 1
ATOM 2017 N N . LYS A 1 262 ? -10.311 47.431 -13.910 1.00 39.06 262 LYS A N 1
ATOM 2018 C CA . LYS A 1 262 ? -11.551 47.634 -13.097 1.00 39.06 262 LYS A CA 1
ATOM 2019 C C . LYS A 1 262 ? -12.305 48.911 -13.587 1.00 39.06 262 LYS A C 1
ATOM 2021 O O . LYS A 1 262 ? -11.693 49.587 -14.414 1.00 39.06 262 LYS A O 1
ATOM 2026 N N . PRO A 1 263 ? -13.510 49.350 -13.104 1.00 47.81 263 PRO A N 1
ATOM 2027 C CA . PRO A 1 263 ? -14.167 49.154 -11.780 1.00 47.81 263 PRO A CA 1
ATOM 2028 C C . PRO A 1 263 ? -15.739 49.061 -11.892 1.00 47.81 263 PRO A C 1
ATOM 2030 O O . PRO A 1 263 ? -16.178 48.621 -12.950 1.00 47.81 263 PRO A O 1
ATOM 2033 N N . PRO A 1 264 ? -16.625 49.465 -10.930 1.00 50.62 264 PRO A N 1
ATOM 2034 C CA . PRO A 1 264 ? -16.456 49.848 -9.515 1.00 50.62 264 PRO A CA 1
ATOM 2035 C C . PRO A 1 264 ? -17.454 49.246 -8.475 1.00 50.62 264 PRO A C 1
ATOM 2037 O O . PRO A 1 264 ? -18.518 48.731 -8.784 1.00 50.62 264 PRO A O 1
ATOM 2040 N N . THR A 1 265 ? -17.057 49.394 -7.205 1.00 39.78 265 THR A N 1
ATOM 2041 C CA . THR A 1 265 ? -17.815 49.531 -5.931 1.00 39.78 265 THR A CA 1
ATOM 2042 C C . THR A 1 265 ? -19.344 49.331 -5.834 1.00 39.78 265 THR A C 1
ATOM 2044 O O . THR A 1 265 ? -20.113 50.038 -6.478 1.00 39.78 265 THR A O 1
ATOM 2047 N N . GLY A 1 266 ? -19.761 48.597 -4.790 1.00 34.66 266 GLY A N 1
ATOM 2048 C CA . GLY A 1 266 ? -21.056 48.737 -4.101 1.00 34.66 266 GLY A CA 1
ATOM 2049 C C . GLY A 1 266 ? -20.959 48.249 -2.642 1.00 34.66 266 GLY A C 1
ATOM 2050 O O . GLY A 1 266 ? -20.357 47.206 -2.395 1.00 34.66 266 GLY A O 1
ATOM 2051 N N . LYS A 1 267 ? -21.476 49.020 -1.673 1.00 39.09 267 LYS A N 1
ATOM 2052 C CA . LYS A 1 267 ? -21.509 48.696 -0.223 1.00 39.09 267 LYS A CA 1
ATOM 2053 C C . LYS A 1 267 ? -22.946 48.316 0.216 1.00 39.09 267 LYS A C 1
ATOM 2055 O O . LYS A 1 267 ? -23.854 48.485 -0.592 1.00 39.09 267 LYS A O 1
ATOM 2060 N N . PRO A 1 268 ? -23.153 47.754 1.426 1.00 52.91 268 PRO A N 1
ATOM 2061 C CA . PRO A 1 268 ? -24.405 47.088 1.795 1.00 52.91 268 PRO A CA 1
ATOM 2062 C C . PRO A 1 268 ? -25.428 48.013 2.466 1.00 52.91 268 PRO A C 1
ATOM 2064 O O . PRO A 1 268 ? -25.039 48.956 3.151 1.00 52.91 268 PRO A O 1
ATOM 2067 N N . ASP A 1 269 ? -26.702 47.624 2.386 1.00 38.94 269 ASP A N 1
ATOM 2068 C CA . ASP A 1 269 ? -27.793 48.120 3.231 1.00 38.94 269 ASP A CA 1
ATOM 2069 C C . ASP A 1 269 ? -28.631 46.955 3.791 1.00 38.94 269 ASP A C 1
ATOM 2071 O O . ASP A 1 269 ? -28.626 45.844 3.254 1.00 38.94 269 ASP A O 1
ATOM 2075 N N . ALA A 1 270 ? -29.286 47.208 4.926 1.00 36.16 270 ALA A N 1
ATOM 2076 C CA . ALA A 1 270 ? -29.917 46.217 5.805 1.00 36.16 270 ALA A CA 1
ATOM 2077 C C . ALA A 1 270 ? -31.481 46.267 5.718 1.00 36.16 270 ALA A C 1
ATOM 2079 O O . ALA A 1 270 ? -32.006 46.943 4.835 1.00 36.16 270 ALA A O 1
ATOM 2080 N N . PRO A 1 271 ? -32.253 45.503 6.528 1.00 67.12 271 PRO A N 1
ATOM 2081 C CA . PRO A 1 271 ? -33.589 45.002 6.158 1.00 67.12 271 PRO A CA 1
ATOM 2082 C C . PRO A 1 271 ? -34.747 45.966 6.484 1.00 67.12 271 PRO A C 1
ATOM 2084 O O . PRO A 1 271 ? -34.527 47.033 7.058 1.00 67.12 271 PRO A O 1
ATOM 2087 N N . PRO A 1 272 ? -36.007 45.543 6.238 1.00 53.09 272 PRO A N 1
ATOM 2088 C CA . PRO A 1 272 ? -36.880 45.343 7.409 1.00 53.09 272 PRO A CA 1
ATOM 2089 C C . PRO A 1 272 ? -37.941 44.209 7.345 1.00 53.09 272 PRO A C 1
ATOM 2091 O O . PRO A 1 272 ? -38.397 43.801 6.285 1.00 53.09 272 PRO A O 1
ATOM 2094 N N . ALA A 1 273 ? -38.402 43.845 8.554 1.00 33.56 273 ALA A N 1
ATOM 2095 C CA . ALA A 1 273 ? -39.779 43.474 8.950 1.00 33.56 273 ALA A CA 1
ATOM 2096 C C . ALA A 1 273 ? -40.431 42.113 8.565 1.00 33.56 273 ALA A C 1
ATOM 2098 O O . ALA A 1 273 ? -40.942 41.910 7.469 1.00 33.56 273 ALA A O 1
ATOM 2099 N N . ALA A 1 274 ? -40.577 41.260 9.593 1.00 39.25 274 ALA A N 1
ATOM 2100 C CA . ALA A 1 274 ? -41.771 40.429 9.877 1.00 39.25 274 ALA A CA 1
ATOM 2101 C C . ALA A 1 274 ? -42.867 41.313 10.566 1.00 39.25 274 ALA A C 1
ATOM 2103 O O . ALA A 1 274 ? -42.625 42.524 10.620 1.00 39.25 274 ALA A O 1
ATOM 2104 N N . PRO A 1 275 ? -43.997 40.843 11.174 1.00 61.25 275 PRO A N 1
ATOM 2105 C CA . PRO A 1 275 ? -44.538 39.487 11.464 1.00 61.25 275 PRO A CA 1
ATOM 2106 C C . PRO A 1 275 ? -46.029 39.400 10.978 1.00 61.25 275 PRO A C 1
ATOM 2108 O O . PRO A 1 275 ? -46.270 40.023 9.944 1.00 61.25 275 PRO A O 1
ATOM 2111 N N . PRO A 1 276 ? -47.064 38.766 11.611 1.00 54.47 276 PRO A N 1
ATOM 2112 C CA . PRO A 1 276 ? -47.228 37.777 12.719 1.00 54.47 276 PRO A CA 1
ATOM 2113 C C . PRO A 1 276 ? -47.984 36.482 12.270 1.00 54.47 276 PRO A C 1
ATOM 2115 O O . PRO A 1 276 ? -48.287 36.358 11.090 1.00 54.47 276 PRO A O 1
ATOM 2118 N N . ALA A 1 277 ? -48.390 35.493 13.094 1.00 37.62 277 ALA A N 1
ATOM 2119 C CA . ALA A 1 277 ? -47.934 34.885 14.371 1.00 37.62 277 ALA A CA 1
ATOM 2120 C C . ALA A 1 277 ? -48.760 33.571 14.614 1.00 37.62 277 ALA A C 1
ATOM 2122 O O . ALA A 1 277 ? -49.437 33.124 13.696 1.00 37.62 277 ALA A O 1
ATOM 2123 N N . GLU A 1 278 ? -48.741 33.018 15.844 1.00 38.06 278 GLU A N 1
ATOM 2124 C CA . GLU A 1 278 ? -49.594 31.917 16.383 1.00 38.06 278 GLU A CA 1
ATOM 2125 C C . GLU A 1 278 ? -49.345 30.493 15.817 1.00 38.06 278 GLU A C 1
ATOM 2127 O O . GLU A 1 278 ? -49.101 30.308 14.633 1.00 38.06 278 GLU A O 1
ATOM 2132 N N . GLY A 1 279 ? -49.374 29.400 16.592 1.00 33.72 279 GLY A N 1
ATOM 2133 C CA . GLY A 1 279 ? -49.537 29.210 18.041 1.00 33.72 279 GLY A CA 1
ATOM 2134 C C . GLY A 1 279 ? -49.924 27.746 18.345 1.00 33.72 279 GLY A C 1
ATOM 2135 O O . GLY A 1 279 ? -50.637 27.141 17.552 1.00 33.72 279 GLY A O 1
ATOM 2136 N N . GLY A 1 280 ? -49.477 27.162 19.468 1.00 34.53 280 GLY A N 1
ATOM 2137 C CA . GLY A 1 280 ? -49.951 25.838 19.925 1.00 34.53 280 GLY A CA 1
ATOM 2138 C C . GLY A 1 280 ? -48.871 24.889 20.461 1.00 34.53 280 GLY A C 1
ATOM 2139 O O . GLY A 1 280 ? -48.076 24.337 19.707 1.00 34.53 280 GLY A O 1
ATOM 2140 N N . GLU A 1 281 ? -48.880 24.650 21.774 1.00 39.25 281 GLU A N 1
ATOM 2141 C CA . GLU A 1 281 ? -48.083 23.609 22.435 1.00 39.25 281 GLU A CA 1
ATOM 2142 C C . GLU A 1 281 ? -48.923 22.348 22.747 1.00 39.25 281 GLU A C 1
ATOM 2144 O O . GLU A 1 281 ? -50.083 22.488 23.128 1.00 39.25 281 GLU A O 1
ATOM 2149 N N . LYS A 1 282 ? -48.254 21.174 22.797 1.00 38.88 282 LYS A N 1
ATOM 2150 C CA . LYS A 1 282 ? -48.581 19.970 23.624 1.00 38.88 282 LYS A CA 1
ATOM 2151 C C . LYS A 1 282 ? -49.808 19.100 23.215 1.00 38.88 282 LYS A C 1
ATOM 2153 O O . LYS A 1 282 ? -50.729 19.601 22.587 1.00 38.88 282 LYS A O 1
ATOM 2158 N N . PRO A 1 283 ? -49.912 17.829 23.689 1.00 49.66 283 PRO A N 1
ATOM 2159 C CA . PRO A 1 283 ? -48.843 16.834 23.936 1.00 49.66 283 PRO A CA 1
ATOM 2160 C C . PRO A 1 283 ? -49.225 15.348 23.611 1.00 49.66 283 PRO A C 1
ATOM 2162 O O . PRO A 1 283 ? -50.370 15.037 23.329 1.00 49.66 283 PRO A O 1
ATOM 2165 N N . PHE A 1 284 ? -48.259 14.433 23.813 1.00 36.34 284 PHE A N 1
ATOM 2166 C CA . PHE A 1 284 ? -48.397 13.037 24.318 1.00 36.34 284 PHE A CA 1
ATOM 2167 C C . PHE A 1 284 ? -49.169 11.937 23.526 1.00 36.34 284 PHE A C 1
ATOM 2169 O O . PHE A 1 284 ? -50.358 12.038 23.274 1.00 36.34 284 PHE A O 1
ATOM 2176 N N . TYR A 1 285 ? -48.460 10.821 23.270 1.00 45.50 285 TYR A N 1
ATOM 2177 C CA . TYR A 1 285 ? -48.896 9.434 22.967 1.00 45.50 285 TYR A CA 1
ATOM 2178 C C . TYR A 1 285 ? -50.217 9.153 22.215 1.00 45.50 285 TYR A C 1
ATOM 2180 O O . TYR A 1 285 ? -51.302 9.225 22.784 1.00 45.50 285 TYR A O 1
ATOM 2188 N N . VAL A 1 286 ? -50.079 8.517 21.043 1.00 40.19 286 VAL A N 1
ATOM 2189 C CA . VAL A 1 286 ? -50.973 7.428 20.607 1.00 40.19 286 VAL A CA 1
ATOM 2190 C C . VAL A 1 286 ? -50.120 6.227 20.197 1.00 40.19 286 VAL A C 1
ATOM 2192 O O . VAL A 1 286 ? -49.232 6.333 19.352 1.00 40.19 286 VAL A O 1
ATOM 2195 N N . LEU A 1 287 ? -50.383 5.089 20.834 1.00 49.00 287 LEU A N 1
ATOM 2196 C CA . LEU A 1 287 ? -49.972 3.762 20.388 1.00 49.00 287 LEU A CA 1
ATOM 2197 C C . LEU A 1 287 ? -51.055 3.269 19.415 1.00 49.00 287 LEU A C 1
ATOM 2199 O O . LEU A 1 287 ? -52.212 3.382 19.794 1.00 49.00 287 LEU A O 1
ATOM 2203 N N . GLU A 1 288 ? -50.695 2.755 18.228 1.00 44.50 288 GLU A N 1
ATOM 2204 C CA . GLU A 1 288 ? -51.412 1.746 17.403 1.00 44.50 288 GLU A CA 1
ATOM 2205 C C . GLU A 1 288 ? -51.176 1.901 15.881 1.00 44.50 288 GLU A C 1
ATOM 2207 O O . GLU A 1 288 ? -50.813 2.963 15.386 1.00 44.50 288 GLU A O 1
ATOM 2212 N N . GLN A 1 289 ? -51.434 0.799 15.160 1.00 42.16 289 GLN A N 1
ATOM 2213 C CA . GLN A 1 289 ? -51.568 0.659 13.697 1.00 42.16 289 GLN A CA 1
ATOM 2214 C C . GLN A 1 289 ? -50.281 0.704 12.847 1.00 42.16 289 GLN A C 1
ATOM 2216 O O . GLN A 1 289 ? -49.913 1.686 12.207 1.00 42.16 289 GLN A O 1
ATOM 2221 N N . MET A 1 290 ? -49.661 -0.478 12.751 1.00 40.91 290 MET A N 1
ATOM 2222 C CA . MET A 1 290 ? -48.779 -0.859 11.643 1.00 40.91 290 MET A CA 1
ATOM 2223 C C . MET A 1 290 ? -49.607 -1.025 10.349 1.00 40.91 290 MET A C 1
ATOM 2225 O O . MET A 1 290 ? -50.601 -1.752 10.387 1.00 40.91 290 MET A O 1
ATOM 2229 N N . PRO A 1 291 ? -49.204 -0.455 9.199 1.00 46.69 291 PRO A N 1
ATOM 2230 C CA . PRO A 1 291 ? -49.728 -0.867 7.898 1.00 46.69 291 PRO A CA 1
ATOM 2231 C C . PRO A 1 291 ? -49.099 -2.196 7.439 1.00 46.69 291 PRO A C 1
ATOM 2233 O O . PRO A 1 291 ? -47.955 -2.517 7.771 1.00 46.69 291 PRO A O 1
ATOM 2236 N N . GLU A 1 292 ? -49.863 -2.984 6.683 1.00 46.25 292 GLU A N 1
ATOM 2237 C CA . GLU A 1 292 ? -49.523 -4.367 6.333 1.00 46.25 292 GLU A CA 1
ATOM 2238 C C . GLU A 1 292 ? -48.395 -4.523 5.291 1.00 46.25 292 GLU A C 1
ATOM 2240 O O . GLU A 1 292 ? -48.048 -3.615 4.535 1.00 46.25 292 GLU A O 1
ATOM 2245 N N . LYS A 1 293 ? -47.833 -5.740 5.235 1.00 47.03 293 LYS A N 1
ATOM 2246 C CA . LYS A 1 293 ? -46.782 -6.164 4.295 1.00 47.03 293 LYS A CA 1
ATOM 2247 C C . LYS A 1 293 ? -47.184 -6.000 2.818 1.00 47.03 293 LYS A C 1
ATOM 2249 O O . LYS A 1 293 ? -48.133 -6.658 2.388 1.00 47.03 293 LYS A O 1
ATOM 2254 N N . PRO A 1 294 ? -46.317 -5.405 1.982 1.00 40.50 294 PRO A N 1
ATOM 2255 C CA . PRO A 1 294 ? -46.091 -5.903 0.633 1.00 40.50 294 PRO A CA 1
ATOM 2256 C C . PRO A 1 294 ? -45.346 -7.245 0.722 1.00 40.50 294 PRO A C 1
ATOM 2258 O O . PRO A 1 294 ? -44.302 -7.349 1.374 1.00 40.50 294 PRO A O 1
ATOM 2261 N N . LYS A 1 295 ? -45.884 -8.285 0.081 1.00 54.06 295 LYS A N 1
ATOM 2262 C CA . LYS A 1 295 ? -45.116 -9.497 -0.249 1.00 54.06 295 LYS A CA 1
ATOM 2263 C C . LYS A 1 295 ? -44.221 -9.203 -1.469 1.00 54.06 295 LYS A C 1
ATOM 2265 O O . LYS A 1 295 ? -44.298 -8.122 -2.043 1.00 54.06 295 LYS A O 1
ATOM 2270 N N . ASP A 1 296 ? -43.364 -10.159 -1.822 1.00 50.31 296 ASP A N 1
ATOM 2271 C CA . ASP A 1 296 ? -42.499 -10.134 -3.014 1.00 50.31 296 ASP A CA 1
ATOM 2272 C C . ASP A 1 296 ? -41.263 -9.215 -2.958 1.00 50.31 296 ASP A C 1
ATOM 2274 O O . ASP A 1 296 ? -41.037 -8.320 -3.772 1.00 50.31 296 ASP A O 1
ATOM 2278 N N . ARG A 1 297 ? -40.354 -9.567 -2.040 1.00 40.81 297 ARG A N 1
ATOM 2279 C CA . ARG A 1 297 ? -38.905 -9.460 -2.269 1.00 40.81 297 ARG A CA 1
ATOM 2280 C C . ARG A 1 297 ? -38.238 -10.801 -1.931 1.00 40.81 297 ARG A C 1
ATOM 2282 O O . ARG A 1 297 ? -38.378 -11.243 -0.791 1.00 40.81 297 ARG A O 1
ATOM 2289 N N . PRO A 1 298 ? -37.507 -11.448 -2.858 1.00 42.38 298 PRO A N 1
ATOM 2290 C CA . PRO A 1 298 ? -36.736 -12.642 -2.532 1.00 42.38 298 PRO A CA 1
ATOM 2291 C C . PRO A 1 298 ? -35.545 -12.258 -1.644 1.00 42.38 298 PRO A C 1
ATOM 2293 O O . PRO A 1 298 ? -34.633 -11.549 -2.069 1.00 42.38 298 PRO A O 1
ATOM 2296 N N . SER A 1 299 ? -35.553 -12.713 -0.391 1.00 41.31 299 SER A N 1
ATOM 2297 C CA . SER A 1 299 ? -34.420 -12.535 0.518 1.00 41.31 299 SER A CA 1
ATOM 2298 C C . SER A 1 299 ? -33.263 -13.450 0.123 1.00 41.31 299 SER A C 1
ATOM 2300 O O . SER A 1 299 ? -33.291 -14.645 0.409 1.00 41.31 299 SER A O 1
ATOM 2302 N N . LEU A 1 300 ? -32.194 -12.865 -0.422 1.00 49.22 300 LEU A N 1
ATOM 2303 C CA . LEU A 1 300 ? -30.851 -13.451 -0.392 1.00 49.22 300 LEU A CA 1
ATOM 2304 C C . LEU A 1 300 ? -30.291 -13.387 1.039 1.00 49.22 300 LEU A C 1
ATOM 2306 O O . LEU A 1 300 ? -29.374 -12.633 1.346 1.00 49.22 300 LEU A O 1
ATOM 2310 N N . ILE A 1 301 ? -30.878 -14.186 1.928 1.00 44.69 301 ILE A N 1
ATOM 2311 C CA . ILE A 1 301 ? -30.263 -14.574 3.194 1.00 44.69 301 ILE A CA 1
ATOM 2312 C C . ILE A 1 301 ? -29.873 -16.034 3.011 1.00 44.69 301 ILE A C 1
ATOM 2314 O O . ILE A 1 301 ? -30.730 -16.918 3.054 1.00 44.69 301 ILE A O 1
ATOM 2318 N N . GLN A 1 302 ? -28.583 -16.281 2.775 1.00 46.12 302 GLN A N 1
ATOM 2319 C CA . GLN A 1 302 ? -28.034 -17.632 2.800 1.00 46.12 302 GLN A CA 1
ATOM 2320 C C . GLN A 1 302 ? -28.120 -18.160 4.233 1.00 46.12 302 GLN A C 1
ATOM 2322 O O . GLN A 1 302 ? -27.239 -17.960 5.065 1.00 46.12 302 GLN A O 1
ATOM 2327 N N . LYS A 1 303 ? -29.235 -18.827 4.523 1.00 39.34 303 LYS A N 1
ATOM 2328 C CA . LYS A 1 303 ? -29.370 -19.713 5.670 1.00 39.34 303 LYS A CA 1
ATOM 2329 C C . LYS A 1 303 ? -28.344 -20.831 5.473 1.00 39.34 303 LYS A C 1
ATOM 2331 O O . LYS A 1 303 ? -28.424 -21.540 4.472 1.00 39.34 303 LYS A O 1
ATOM 2336 N N . ALA A 1 304 ? -27.383 -20.955 6.388 1.00 46.78 304 ALA A N 1
ATOM 2337 C CA . ALA A 1 304 ? -26.382 -22.016 6.325 1.00 46.78 304 ALA A CA 1
ATOM 2338 C C . ALA A 1 304 ? -27.078 -23.389 6.195 1.00 46.78 304 ALA A C 1
ATOM 2340 O O . ALA A 1 304 ? -28.053 -23.630 6.922 1.00 46.78 304 ALA A O 1
ATOM 2341 N N . PRO A 1 305 ? -26.631 -24.271 5.281 1.00 43.81 305 PRO A N 1
ATOM 2342 C CA . PRO A 1 305 ? -27.252 -25.571 5.079 1.00 43.81 305 PRO A CA 1
ATOM 2343 C C . PRO A 1 305 ? -26.865 -26.516 6.219 1.00 43.81 305 PRO A C 1
ATOM 2345 O O . PRO A 1 305 ? -25.913 -27.288 6.126 1.00 43.81 305 PRO A O 1
ATOM 2348 N N . ALA A 1 306 ? -27.635 -26.473 7.304 1.00 55.81 306 ALA A N 1
ATOM 2349 C CA . ALA A 1 306 ? -27.763 -27.642 8.159 1.00 55.81 306 ALA A CA 1
ATOM 2350 C C . ALA A 1 306 ? -28.359 -28.781 7.313 1.00 55.81 306 ALA A C 1
ATOM 2352 O O . ALA A 1 306 ? -29.361 -28.569 6.632 1.00 55.81 306 ALA A O 1
ATOM 2353 N N . GLU A 1 307 ? -27.731 -29.958 7.370 1.00 59.28 307 GLU A N 1
ATOM 2354 C CA . GLU A 1 307 ? -28.168 -31.189 6.689 1.00 59.28 307 GLU A CA 1
ATOM 2355 C C . GLU A 1 307 ? -28.069 -31.161 5.150 1.00 59.28 307 GLU A C 1
ATOM 2357 O O . GLU A 1 307 ? -29.001 -31.511 4.430 1.00 59.28 307 GLU A O 1
ATOM 2362 N N . GLY A 1 308 ? -26.885 -30.817 4.629 1.00 66.88 308 GLY A N 1
ATOM 2363 C CA . GLY A 1 308 ? -26.507 -31.223 3.270 1.00 66.88 308 GLY A CA 1
ATOM 2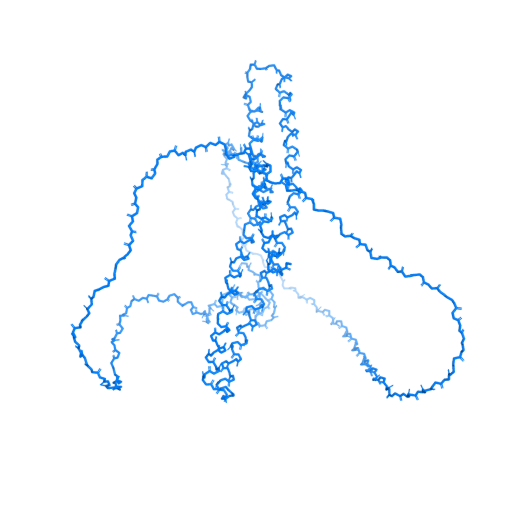364 C C . GLY A 1 308 ? -26.475 -32.753 3.126 1.00 66.88 308 GLY A C 1
ATOM 2365 O O . GLY A 1 308 ? -26.091 -33.469 4.056 1.00 66.88 308 GLY A O 1
ATOM 2366 N N . GLU A 1 309 ? -26.868 -33.270 1.961 1.00 79.38 309 GLU A N 1
ATOM 2367 C CA . GLU A 1 309 ? -26.840 -34.711 1.693 1.00 79.38 309 GLU A CA 1
ATOM 2368 C C . GLU A 1 309 ? -25.400 -35.243 1.767 1.00 79.38 309 GLU A C 1
ATOM 2370 O O . GLU A 1 309 ? -24.506 -34.812 1.037 1.00 79.38 309 GLU A O 1
ATOM 2375 N N . ARG A 1 310 ? -25.162 -36.192 2.679 1.00 88.38 310 ARG A N 1
ATOM 2376 C CA . ARG A 1 310 ? -23.845 -36.803 2.896 1.00 88.38 310 ARG A CA 1
ATOM 2377 C C . ARG A 1 310 ? -23.542 -37.803 1.775 1.00 88.38 310 ARG A C 1
ATOM 2379 O O . ARG A 1 310 ? -23.932 -38.970 1.868 1.00 88.38 310 ARG A O 1
ATOM 2386 N N . THR A 1 311 ? -22.899 -37.345 0.704 1.00 87.69 311 THR A N 1
ATOM 2387 C CA . THR A 1 311 ? -22.617 -38.157 -0.494 1.00 87.69 311 THR A CA 1
ATOM 2388 C C . THR A 1 311 ? -21.223 -38.790 -0.505 1.00 87.69 311 THR A C 1
ATOM 2390 O O . THR A 1 311 ? -21.075 -39.875 -1.069 1.00 87.69 311 THR A O 1
ATOM 2393 N N . LEU A 1 312 ? -20.220 -38.196 0.156 1.00 90.12 312 LEU A N 1
ATOM 2394 C CA . LEU A 1 312 ? -18.870 -38.770 0.237 1.00 90.12 312 LEU A CA 1
ATOM 2395 C C . LEU A 1 312 ? -18.826 -39.930 1.235 1.00 90.12 312 LEU A C 1
ATOM 2397 O O . LEU A 1 312 ? -19.211 -39.778 2.394 1.00 90.12 312 LEU A O 1
ATOM 2401 N N . THR A 1 313 ? -18.326 -41.087 0.803 1.00 91.75 313 THR A N 1
ATOM 2402 C CA . THR A 1 313 ? -18.190 -42.283 1.650 1.00 91.75 313 THR A CA 1
ATOM 2403 C C . THR A 1 313 ? -16.720 -42.516 1.985 1.00 91.75 313 THR A C 1
ATOM 2405 O O . THR A 1 313 ? -15.890 -42.611 1.090 1.00 91.75 313 THR A O 1
ATOM 2408 N N . CYS A 1 314 ? -16.391 -42.614 3.273 1.00 93.12 314 CYS A N 1
ATOM 2409 C CA . CYS A 1 314 ? -15.025 -42.872 3.728 1.00 93.12 314 CYS A CA 1
ATOM 2410 C C . CYS A 1 314 ? -14.567 -44.292 3.351 1.00 93.12 314 CYS A C 1
ATOM 2412 O O . CYS A 1 314 ? -15.233 -45.259 3.727 1.00 93.12 314 CYS A O 1
ATOM 2414 N N . GLY A 1 315 ? -13.416 -44.419 2.682 1.00 90.50 315 GLY A N 1
ATOM 2415 C CA . GLY A 1 315 ? -12.839 -45.715 2.297 1.00 90.50 315 GLY A CA 1
ATOM 2416 C C . GLY A 1 315 ? -12.463 -46.616 3.481 1.00 90.50 315 GLY A C 1
ATOM 2417 O O . GLY A 1 315 ? -12.646 -47.826 3.402 1.00 90.50 315 GLY A O 1
ATOM 2418 N N . GLU A 1 316 ? -12.024 -46.031 4.600 1.00 91.75 316 GLU A N 1
ATOM 2419 C CA . GLU A 1 316 ? -11.586 -46.772 5.796 1.00 91.75 316 GLU A CA 1
ATOM 2420 C C . GLU A 1 316 ? -12.749 -47.336 6.632 1.00 91.75 316 GLU A C 1
ATOM 2422 O O . GLU A 1 316 ? -12.675 -48.452 7.140 1.00 91.75 316 GLU A O 1
ATOM 2427 N N . CYS A 1 317 ? -13.836 -46.571 6.813 1.00 92.44 317 CYS A N 1
ATOM 2428 C CA . CYS A 1 317 ? -14.909 -46.939 7.754 1.00 92.44 317 CYS A CA 1
ATOM 2429 C C . CYS A 1 317 ? -16.333 -46.956 7.173 1.00 92.44 317 CYS A C 1
ATOM 2431 O O . CYS A 1 317 ? -17.290 -47.217 7.910 1.00 92.44 317 CYS A O 1
ATOM 2433 N N . GLY A 1 318 ? -16.506 -46.644 5.885 1.00 90.69 318 GLY A N 1
ATOM 2434 C CA . GLY A 1 318 ? -17.803 -46.639 5.196 1.00 90.69 318 GLY A CA 1
ATOM 2435 C C . GLY A 1 318 ? -18.795 -45.563 5.660 1.00 90.69 318 GLY A C 1
ATOM 2436 O O . GLY A 1 318 ? -19.954 -45.580 5.247 1.00 90.69 318 GLY A O 1
ATOM 2437 N N . ALA A 1 319 ? -18.390 -44.634 6.532 1.00 92.94 319 ALA A N 1
ATOM 2438 C CA . ALA A 1 319 ? -19.261 -43.554 6.987 1.00 92.94 319 ALA A CA 1
ATOM 2439 C C . ALA A 1 319 ? -19.487 -42.511 5.883 1.00 92.94 319 ALA A C 1
ATOM 2441 O O . ALA A 1 319 ? -18.567 -42.178 5.134 1.00 92.94 319 ALA A O 1
ATOM 2442 N N . LYS A 1 320 ? -20.710 -41.972 5.823 1.00 94.38 320 LYS A N 1
ATOM 2443 C CA . LYS A 1 320 ? -21.084 -40.883 4.915 1.00 94.38 320 LYS A CA 1
ATOM 2444 C C . LYS A 1 320 ? -20.799 -39.521 5.553 1.00 94.38 320 LYS A C 1
ATOM 2446 O O . LYS A 1 320 ? -21.286 -39.245 6.653 1.00 94.38 320 LYS A O 1
ATOM 2451 N N . ASN A 1 321 ? -20.070 -38.672 4.840 1.00 92.25 321 ASN A N 1
ATOM 2452 C CA . ASN A 1 321 ? -19.649 -37.330 5.249 1.00 92.25 321 ASN A CA 1
ATOM 2453 C C . ASN A 1 321 ? -20.163 -36.286 4.241 1.00 92.25 321 ASN A C 1
ATOM 2455 O O . ASN A 1 321 ? -20.658 -36.635 3.164 1.00 92.25 321 ASN A O 1
ATOM 2459 N N . LEU A 1 322 ? -20.085 -35.006 4.601 1.00 92.62 322 LEU A N 1
ATOM 2460 C CA . LEU A 1 322 ? -20.474 -33.907 3.714 1.00 92.62 322 LEU A CA 1
ATOM 2461 C C . LEU A 1 322 ? -19.412 -33.687 2.616 1.00 92.62 322 LEU A C 1
ATOM 2463 O O . LEU A 1 322 ? -18.230 -33.881 2.891 1.00 92.62 322 LEU A O 1
ATOM 2467 N N . PRO A 1 323 ? -19.787 -33.211 1.410 1.00 90.38 323 PRO A N 1
ATOM 2468 C CA . PRO A 1 323 ? -18.838 -32.889 0.331 1.00 90.38 323 PRO A CA 1
ATOM 2469 C C . PRO A 1 323 ? -17.781 -31.827 0.666 1.00 90.38 323 PRO A C 1
ATOM 2471 O O . PRO A 1 323 ? -16.818 -31.663 -0.074 1.00 90.38 323 PRO A O 1
ATOM 2474 N N . THR A 1 324 ? -17.995 -31.063 1.738 1.00 90.25 324 THR A N 1
ATOM 2475 C CA . THR A 1 324 ? -17.098 -30.005 2.220 1.00 90.25 324 THR A CA 1
ATOM 2476 C C . THR A 1 324 ? -16.092 -30.487 3.263 1.00 90.25 324 THR A C 1
ATOM 2478 O O . THR A 1 324 ? -15.184 -29.733 3.605 1.00 90.25 324 THR A O 1
ATOM 2481 N N . GLU A 1 325 ? -16.255 -31.703 3.793 1.00 90.38 325 GLU A N 1
ATOM 2482 C CA . GLU A 1 325 ? -15.360 -32.256 4.809 1.00 90.38 325 GLU A CA 1
ATOM 2483 C C . GLU A 1 325 ? -14.142 -32.913 4.164 1.00 90.38 325 GLU A C 1
ATOM 2485 O O . GLU A 1 325 ? -14.260 -33.706 3.233 1.00 90.38 325 GLU A O 1
ATOM 2490 N N . TRP A 1 326 ? -12.963 -32.605 4.701 1.00 93.62 326 TRP A N 1
ATOM 2491 C CA . TRP A 1 326 ? -11.682 -33.152 4.238 1.00 93.62 326 TRP A CA 1
ATOM 2492 C C . TRP A 1 326 ? -11.300 -34.438 4.982 1.00 93.62 326 TRP A C 1
ATOM 2494 O O . TRP A 1 326 ? -10.455 -35.202 4.520 1.00 93.62 326 TRP A O 1
ATOM 2504 N N . TYR A 1 327 ? -11.941 -34.693 6.124 1.00 93.88 327 TYR A N 1
ATOM 2505 C CA . TYR A 1 327 ? -11.692 -35.836 6.996 1.00 93.88 327 TYR A CA 1
ATOM 2506 C C . TYR A 1 327 ? -13.014 -36.482 7.399 1.00 93.88 327 TYR A C 1
ATOM 2508 O O . TYR A 1 327 ? -14.043 -35.819 7.525 1.00 93.88 327 TYR A O 1
ATOM 2516 N N . CYS A 1 328 ? -13.003 -37.789 7.634 1.00 93.88 328 CYS A N 1
ATOM 2517 C CA . CYS A 1 328 ? -14.192 -38.484 8.091 1.00 93.88 328 CYS A CA 1
ATOM 2518 C C . CYS A 1 328 ? -14.497 -38.166 9.561 1.00 93.88 328 CYS A C 1
ATOM 2520 O O . CYS A 1 328 ? -13.700 -38.495 10.441 1.00 93.88 328 CYS A O 1
ATOM 2522 N N . GLU A 1 329 ? -15.706 -37.668 9.843 1.00 93.88 329 GLU A N 1
ATOM 2523 C CA . GLU A 1 329 ? -16.192 -37.361 11.202 1.00 93.88 329 GLU A CA 1
ATOM 2524 C C . GLU A 1 329 ? -16.089 -38.549 12.182 1.00 93.88 329 GLU A C 1
ATOM 2526 O O . GLU A 1 329 ? -16.062 -38.360 13.396 1.00 93.88 329 GLU A O 1
ATOM 2531 N N . LYS A 1 330 ? -16.073 -39.789 11.669 1.00 93.62 330 LYS A N 1
ATOM 2532 C CA . LYS A 1 330 ? -16.136 -41.017 12.474 1.00 93.62 330 LYS A CA 1
ATOM 2533 C C . LYS A 1 330 ? -14.773 -41.646 12.782 1.00 93.62 330 LYS A C 1
ATOM 2535 O O . LYS A 1 330 ? -14.649 -42.310 13.808 1.00 93.62 330 LYS A O 1
ATOM 2540 N N . CYS A 1 331 ? -13.780 -41.496 11.904 1.00 93.31 331 CYS A N 1
ATOM 2541 C CA . CYS A 1 331 ? -12.466 -42.143 12.059 1.00 93.31 331 CYS A CA 1
ATOM 2542 C C . CYS A 1 331 ? -11.259 -41.228 11.801 1.00 93.31 331 CYS A C 1
ATOM 2544 O O . CYS A 1 331 ? -10.131 -41.678 11.970 1.00 93.31 331 CYS A O 1
ATOM 2546 N N . GLY A 1 332 ? -11.465 -39.975 11.382 1.00 92.00 332 GLY A N 1
ATOM 2547 C CA . GLY A 1 332 ? -10.393 -39.011 11.110 1.00 92.00 332 GLY A CA 1
ATOM 2548 C C . GLY A 1 332 ? -9.575 -39.266 9.838 1.00 92.00 332 GLY A C 1
ATOM 2549 O O . GLY A 1 332 ? -8.682 -38.480 9.543 1.00 92.00 332 GLY A O 1
ATOM 2550 N N . ALA A 1 333 ? -9.866 -40.324 9.074 1.00 91.19 333 ALA A N 1
ATOM 2551 C CA . ALA A 1 333 ? -9.193 -40.597 7.803 1.00 91.19 333 ALA A CA 1
ATOM 2552 C C . ALA A 1 333 ? -9.535 -39.531 6.750 1.00 91.19 333 ALA A C 1
ATOM 2554 O O . ALA A 1 333 ? -10.674 -39.061 6.696 1.00 91.19 333 ALA A O 1
ATOM 2555 N N . GLU A 1 334 ? -8.564 -39.176 5.910 1.00 92.62 334 GLU A N 1
ATOM 2556 C CA . GLU A 1 334 ? -8.740 -38.215 4.819 1.00 92.62 334 GLU A CA 1
ATOM 2557 C C . GLU A 1 334 ? -9.746 -38.709 3.765 1.00 92.62 334 GLU A C 1
ATOM 2559 O O . GLU A 1 334 ? -9.812 -39.894 3.429 1.00 92.62 334 GLU A O 1
ATOM 2564 N N . LEU A 1 335 ? -10.567 -37.790 3.258 1.00 89.62 335 LEU A N 1
ATOM 2565 C CA . LEU A 1 335 ? -11.569 -38.057 2.230 1.00 89.62 335 LEU A CA 1
ATOM 2566 C C . LEU A 1 335 ? -10.998 -37.676 0.863 1.00 89.62 335 LEU A C 1
ATOM 2568 O O . LEU A 1 335 ? -11.185 -36.567 0.370 1.00 89.62 335 LEU A O 1
ATOM 2572 N N . THR A 1 336 ? -10.281 -38.615 0.251 1.00 79.00 336 THR A N 1
ATOM 2573 C CA . THR A 1 336 ? -9.792 -38.471 -1.122 1.00 79.00 336 THR A CA 1
ATOM 2574 C C . THR A 1 336 ? -10.965 -38.517 -2.107 1.00 79.00 336 THR A C 1
ATOM 2576 O O . THR A 1 336 ? -11.648 -39.531 -2.240 1.00 79.00 336 THR A O 1
ATOM 2579 N N . ASN A 1 337 ? -11.217 -37.395 -2.790 1.00 62.34 337 ASN A N 1
ATOM 2580 C CA . ASN A 1 337 ? -12.206 -37.314 -3.868 1.00 62.34 337 ASN A CA 1
ATOM 2581 C C . ASN A 1 337 ? -11.745 -38.160 -5.067 1.00 62.34 337 ASN A C 1
ATOM 2583 O O . ASN A 1 337 ? -10.725 -37.839 -5.682 1.00 62.34 337 ASN A O 1
ATOM 2587 N N . PHE A 1 338 ? -12.528 -39.185 -5.409 1.00 52.19 338 PHE A N 1
ATOM 2588 C CA . PHE A 1 338 ? -12.397 -40.023 -6.605 1.00 52.19 338 PHE A CA 1
ATOM 2589 C C . PHE A 1 338 ? -13.706 -40.018 -7.403 1.00 52.19 338 PHE A C 1
ATOM 2591 O O . PHE A 1 338 ? -14.777 -40.096 -6.756 1.00 52.19 338 PHE A O 1
#